Protein AF-A0A6N2DQB5-F1 (afdb_monomer_lite)

Foldseek 3Di:
DDDPPPPPDDPPPPPDDDPDDPPPPPDPDDDPDDPDDPDDDDDPPDDDAKDKDKDKDKDDPDLFKIKIKIKIWMWGAACPVPPPGNHIDTAWIKMKIFMATPPQQFTQDIFIDTPHHNDPCQCVLRVQCRVSHRDRLFPCQLVVLCVQANDPNHDPRVSVRSVVHSVVSLVCNLVSLVVVLVVVVVVVVVVVPDDDDDDDDPDPPPQPPCVSCVSCQPVDPLNDCPHPQNVCVVVVHRNCPSPPDDPVVVVVCVVVVHDSVPDDRDDDD

Radius of gyration: 23.51 Å; chains: 1; bounding box: 63×52×63 Å

Sequence (269 aa):
MDTGHGSRRYPSDLRRASADRIPVCYGMGVDLFADDPILPAEPDELEVLHDREYRVRAYRKADDLLMIRAAVRDQKPPGLYLEIDPDPLTVHHMQIEVDVAFPSLEIVRAEVVFESHPHEQCTVITTHYGELVGLSIARGFTHKVRELFGGPRGCTHTTALLQAMAPVAVQCFWSMQASTARRAADQSSDVSAGASGGADSRSEARRPGREMWAMNLNTCHVWAEDGEVVRALEAGEPMSVPMSVPVFLRKRLDELGLDAAAWTPWKRD

Secondary structure (DSSP, 8-state):
--------PPPS--TT--S--------TT--SS--S-SSPPPPTT-----EEEEEEEEEEEETTEEEEEEEEEEEE-TTSSSTT--S-EEEEEEEEEEEEETTT-BEEEEEEEEEE-SSGGGGGGGGGGGGGTT-BSSTTHHHHHHHHHSGGGS-HHHHHHHHHHHHHHHHHHHHHHHHHHHHHHHHHHHTTTS------------PPPHHHHHTTTTSSGGG-TTSHHHHHHHTT--TTTTS-S-HHHHHHHHHTT--GGG--TT---

pLDDT: mean 78.83, std 22.3, range [24.91, 98.5]

Structure (mmCIF, N/CA/C/O backbone):
data_AF-A0A6N2DQB5-F1
#
_entry.id   AF-A0A6N2DQB5-F1
#
loop_
_atom_site.group_PDB
_atom_site.id
_atom_site.type_symbol
_atom_site.label_atom_id
_atom_site.label_alt_id
_atom_site.label_comp_id
_atom_site.label_asym_id
_atom_site.label_entity_id
_atom_site.label_seq_id
_atom_site.pdbx_PDB_ins_code
_atom_site.Cartn_x
_atom_site.Cartn_y
_atom_site.Cartn_z
_atom_site.occupancy
_atom_site.B_iso_or_equiv
_atom_site.auth_seq_id
_atom_site.auth_comp_id
_atom_site.auth_asym_id
_atom_site.auth_atom_id
_atom_site.pdbx_PDB_model_num
ATOM 1 N N . MET A 1 1 ? 2.427 29.958 -27.515 1.00 35.62 1 MET A N 1
ATOM 2 C CA . MET A 1 1 ? 1.341 30.778 -26.949 1.00 35.62 1 MET A CA 1
ATOM 3 C C . MET A 1 1 ? 0.118 29.893 -26.865 1.00 35.62 1 MET A C 1
ATOM 5 O O . MET A 1 1 ? -0.403 29.536 -27.908 1.00 35.62 1 MET A O 1
ATOM 9 N N . ASP A 1 2 ? -0.201 29.474 -25.642 1.00 27.08 2 ASP A N 1
ATOM 10 C CA . ASP A 1 2 ? -1.534 29.279 -25.048 1.00 27.08 2 ASP A CA 1
ATOM 11 C C . ASP A 1 2 ? -1.517 28.055 -24.114 1.00 27.08 2 ASP A C 1
ATOM 13 O O . ASP A 1 2 ? -1.693 26.909 -24.517 1.00 27.08 2 ASP A O 1
ATOM 17 N N . THR A 1 3 ? -1.171 28.309 -22.851 1.00 32.34 3 THR A N 1
ATOM 18 C CA . THR A 1 3 ? -1.170 27.337 -21.754 1.00 32.34 3 THR A CA 1
ATOM 19 C C . THR A 1 3 ? -2.545 27.365 -21.095 1.00 32.34 3 THR A C 1
ATOM 21 O O . THR A 1 3 ? -2.810 28.203 -20.230 1.00 32.34 3 THR A O 1
ATOM 24 N N . GLY A 1 4 ? -3.426 26.455 -21.504 1.00 26.08 4 GLY A N 1
ATOM 25 C CA . GLY A 1 4 ? -4.749 26.277 -20.909 1.00 26.08 4 GLY A CA 1
ATOM 26 C C . GLY A 1 4 ? -4.669 25.632 -19.524 1.00 26.08 4 GLY A C 1
ATOM 27 O O . GLY A 1 4 ? -4.812 24.423 -19.385 1.00 26.08 4 GLY A O 1
ATOM 28 N N . HIS A 1 5 ? -4.457 26.441 -18.486 1.00 36.09 5 HIS A N 1
ATOM 29 C CA . HIS A 1 5 ? -4.650 26.051 -17.089 1.00 36.09 5 HIS A CA 1
ATOM 30 C C . HIS A 1 5 ? -6.160 25.917 -16.815 1.00 36.09 5 HIS A C 1
ATOM 32 O O . HIS A 1 5 ? -6.847 26.879 -16.470 1.00 36.09 5 HIS A O 1
ATOM 38 N N . GLY A 1 6 ? -6.704 24.717 -17.014 1.00 28.19 6 GLY A N 1
ATOM 39 C CA . GLY A 1 6 ? -8.103 24.402 -16.736 1.00 28.19 6 GLY A CA 1
ATOM 40 C C . GLY A 1 6 ? -8.376 24.244 -15.240 1.00 28.19 6 GLY A C 1
ATOM 41 O O . GLY A 1 6 ? -8.651 23.141 -14.780 1.00 28.19 6 GLY A O 1
ATOM 42 N N . SER A 1 7 ? -8.333 25.330 -14.460 1.00 32.78 7 SER A N 1
ATOM 43 C CA . SER A 1 7 ? -8.888 25.313 -13.102 1.00 32.78 7 SER A CA 1
ATOM 44 C C . SER A 1 7 ? -10.40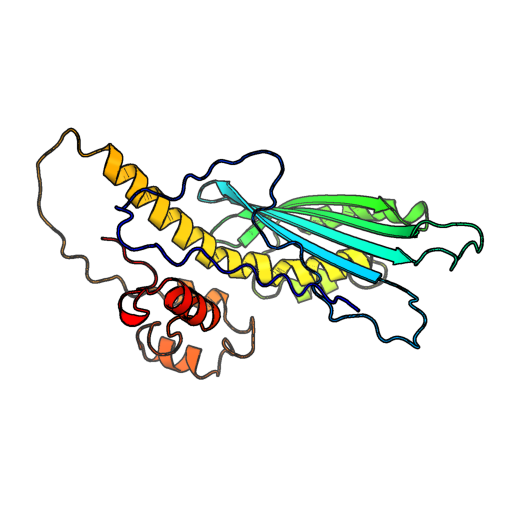4 25.110 -13.204 1.00 32.78 7 SER A C 1
ATOM 46 O O . SER A 1 7 ? -11.129 26.034 -13.590 1.00 32.78 7 SER A O 1
ATOM 48 N N . ARG A 1 8 ? -10.914 23.920 -12.869 1.00 41.09 8 ARG A N 1
ATOM 49 C CA . ARG A 1 8 ? -12.360 23.722 -12.707 1.00 41.09 8 ARG A CA 1
ATOM 50 C C . ARG A 1 8 ? -12.827 24.557 -11.514 1.00 41.09 8 ARG A C 1
ATOM 52 O O . ARG A 1 8 ? -12.677 24.158 -10.364 1.00 41.09 8 ARG A O 1
ATOM 59 N N . ARG A 1 9 ? -13.393 25.734 -11.790 1.00 30.77 9 ARG A N 1
ATOM 60 C CA . ARG A 1 9 ? -14.209 26.466 -10.818 1.00 30.77 9 ARG A CA 1
ATOM 61 C C . ARG A 1 9 ? -15.483 25.657 -10.593 1.00 30.77 9 ARG A C 1
ATOM 63 O O . ARG A 1 9 ? -16.228 25.412 -11.539 1.00 30.77 9 ARG A O 1
ATOM 70 N N . TYR A 1 10 ? -15.718 25.238 -9.353 1.00 34.91 10 TYR A N 1
ATOM 71 C CA . TYR A 1 10 ? -17.040 24.774 -8.943 1.00 34.91 10 TYR A CA 1
ATOM 72 C C . TYR A 1 10 ? -18.046 25.919 -9.160 1.00 34.91 10 TYR A C 1
ATOM 74 O O . TYR A 1 10 ? -17.703 27.073 -8.883 1.00 34.91 10 TYR A O 1
ATOM 82 N N . PRO A 1 11 ? -19.257 25.646 -9.678 1.00 31.83 11 PRO A N 1
ATOM 83 C CA . PRO A 1 11 ? -20.265 26.684 -9.845 1.00 31.83 11 PRO A CA 1
ATOM 84 C C . PRO A 1 11 ? -20.590 27.305 -8.479 1.00 31.83 11 PRO A C 1
ATOM 86 O O . PRO A 1 11 ? -20.898 26.602 -7.520 1.00 31.83 11 PRO A O 1
ATOM 89 N N . SER A 1 12 ? -20.492 28.632 -8.398 1.00 37.53 12 SER A N 1
ATOM 90 C CA . SER A 1 12 ? -20.614 29.441 -7.176 1.00 37.53 12 SER A CA 1
ATOM 91 C C . SER A 1 12 ? -22.041 29.580 -6.634 1.00 37.53 12 SER A C 1
ATOM 93 O O . SER A 1 12 ? -22.266 30.325 -5.682 1.00 37.53 12 SER A O 1
ATOM 95 N N . ASP A 1 13 ? -23.003 28.852 -7.194 1.00 34.47 13 ASP A N 1
ATOM 96 C CA . ASP A 1 13 ? -24.417 28.999 -6.866 1.00 34.47 13 ASP A CA 1
ATOM 97 C C . ASP A 1 13 ? -24.935 27.776 -6.099 1.00 34.47 13 ASP A C 1
ATOM 99 O O . ASP A 1 13 ? -25.826 27.060 -6.537 1.00 34.47 13 ASP A O 1
ATOM 103 N N . LEU A 1 14 ? -24.386 27.560 -4.898 1.00 39.22 14 LEU A N 1
ATOM 104 C CA . LEU A 1 14 ? -24.983 26.702 -3.859 1.00 39.22 14 LEU A CA 1
ATOM 105 C C . LEU A 1 14 ? -25.876 27.500 -2.899 1.00 39.22 14 LEU A C 1
ATOM 107 O O . LEU A 1 14 ? -26.137 27.099 -1.764 1.00 39.22 14 LEU A O 1
ATOM 111 N N . ARG A 1 15 ? -26.399 28.647 -3.339 1.00 33.94 15 ARG A N 1
ATOM 112 C CA . ARG A 1 15 ? -27.500 29.288 -2.625 1.00 33.94 15 ARG A CA 1
ATOM 113 C C . ARG A 1 15 ? -28.774 28.556 -3.021 1.00 33.94 15 ARG A C 1
ATOM 115 O O . ARG A 1 15 ? -29.382 28.887 -4.031 1.00 33.94 15 ARG A O 1
ATOM 122 N N . ARG A 1 16 ? -29.173 27.611 -2.158 1.00 34.53 16 ARG A N 1
ATOM 123 C CA . ARG A 1 16 ? -30.486 26.935 -2.109 1.00 34.53 16 ARG A CA 1
ATOM 124 C C . ARG A 1 16 ? -30.561 25.572 -2.816 1.00 34.53 16 ARG A C 1
ATOM 126 O O . ARG A 1 16 ? -31.437 25.353 -3.642 1.00 34.53 16 ARG A O 1
ATOM 133 N N . ALA A 1 17 ? -29.711 24.629 -2.416 1.00 31.86 17 ALA A N 1
ATOM 134 C CA . ALA A 1 17 ? -30.057 23.212 -2.517 1.00 31.86 17 ALA A CA 1
ATOM 135 C C . ALA A 1 17 ? -30.622 22.770 -1.159 1.00 31.86 17 ALA A C 1
ATOM 137 O O . ALA A 1 17 ? -29.929 22.833 -0.142 1.00 31.86 17 ALA A O 1
ATOM 138 N N . SER A 1 18 ? -31.904 22.397 -1.127 1.00 35.97 18 SER A N 1
ATOM 139 C CA . SER A 1 18 ? -32.463 21.602 -0.032 1.00 35.97 18 SER A CA 1
ATOM 140 C C . SER A 1 18 ? -31.693 20.287 0.099 1.00 35.97 18 SER A C 1
ATOM 142 O O . SER A 1 18 ? -30.933 19.928 -0.795 1.00 35.97 18 SER A O 1
ATOM 144 N N . ALA A 1 19 ? -31.881 19.601 1.225 1.00 38.81 19 ALA A N 1
ATOM 145 C CA . ALA A 1 19 ? -31.234 18.355 1.636 1.00 38.81 19 ALA A CA 1
ATOM 146 C C . ALA A 1 19 ? -31.497 17.141 0.711 1.00 38.81 19 ALA A C 1
ATOM 148 O O . ALA A 1 19 ? -31.890 16.074 1.175 1.00 38.81 19 ALA A O 1
ATOM 149 N N . ASP A 1 20 ? -31.265 17.280 -0.590 1.00 36.78 20 ASP A N 1
ATOM 150 C CA . ASP A 1 20 ? -31.311 16.185 -1.541 1.00 36.78 20 ASP A CA 1
ATOM 151 C C . ASP A 1 20 ? -29.957 15.473 -1.528 1.00 36.78 20 ASP A C 1
ATOM 153 O O . ASP A 1 20 ? -28.911 16.026 -1.880 1.00 36.78 20 ASP A O 1
ATOM 157 N N . ARG A 1 21 ? -29.997 14.231 -1.032 1.00 53.06 21 ARG A N 1
ATOM 158 C CA . ARG A 1 21 ? -28.894 13.263 -1.006 1.00 53.06 21 ARG A CA 1
ATOM 159 C C . ARG A 1 21 ? -28.146 13.279 -2.346 1.00 53.06 21 ARG A C 1
ATOM 161 O O . ARG A 1 21 ? -28.777 13.225 -3.398 1.00 53.06 21 ARG A O 1
ATOM 168 N N . ILE A 1 22 ? -26.808 13.266 -2.310 1.00 48.47 22 ILE A N 1
ATOM 169 C CA . ILE A 1 22 ? -25.998 13.009 -3.511 1.00 48.47 22 ILE A CA 1
ATOM 170 C C . ILE A 1 22 ? -26.431 11.638 -4.046 1.00 48.47 22 ILE A C 1
ATOM 172 O O . ILE A 1 22 ? -26.257 10.642 -3.335 1.00 48.47 22 ILE A O 1
ATOM 176 N N . PRO A 1 23 ? -27.015 11.553 -5.251 1.00 39.09 23 PRO A N 1
ATOM 177 C CA . PRO A 1 23 ? -27.453 10.279 -5.778 1.00 39.09 23 PRO A CA 1
ATOM 178 C C . PRO A 1 23 ? -26.205 9.435 -6.044 1.00 39.09 23 PRO A C 1
ATOM 180 O O . PRO A 1 23 ? -25.330 9.819 -6.821 1.00 39.09 23 PRO A O 1
ATOM 183 N N . VAL A 1 24 ? -26.103 8.283 -5.376 1.00 46.12 24 VAL A N 1
ATOM 184 C CA . VAL A 1 24 ? -25.057 7.288 -5.645 1.00 46.12 24 VAL A CA 1
ATOM 185 C C . VAL A 1 24 ? -25.444 6.547 -6.927 1.00 46.12 24 VAL A C 1
ATOM 187 O O . VAL A 1 24 ? -25.817 5.377 -6.921 1.00 46.12 24 VAL A O 1
ATOM 190 N N . CYS A 1 25 ? -25.430 7.265 -8.047 1.00 39.47 25 CYS A N 1
ATOM 191 C CA . CYS A 1 25 ? -25.573 6.675 -9.364 1.00 39.47 25 CYS A CA 1
ATOM 192 C C . CYS A 1 25 ? -24.235 6.020 -9.714 1.00 39.47 25 CYS A C 1
ATOM 194 O O . CYS A 1 25 ? -23.306 6.697 -10.150 1.00 39.47 25 CYS A O 1
ATOM 196 N N . TYR A 1 26 ? -24.131 4.703 -9.521 1.00 50.62 26 TYR A N 1
ATOM 197 C CA . TYR A 1 26 ? -23.061 3.880 -10.091 1.00 50.62 26 TYR A CA 1
ATOM 198 C C . TYR A 1 26 ? -23.236 3.819 -11.620 1.00 50.62 26 TYR A C 1
ATOM 200 O O . TYR A 1 26 ? -23.692 2.824 -12.175 1.00 50.62 26 TYR A O 1
ATOM 208 N N . GLY A 1 27 ? -22.958 4.928 -12.306 1.00 41.25 27 GLY A N 1
ATOM 209 C CA . GLY A 1 27 ? -22.919 4.991 -13.762 1.00 41.25 27 GLY A CA 1
ATOM 210 C C . GLY A 1 27 ? -21.595 4.431 -14.270 1.00 41.25 27 GLY A C 1
ATOM 211 O O . GLY A 1 27 ? -20.532 4.833 -13.800 1.00 41.25 27 GLY A O 1
ATOM 212 N N . MET A 1 28 ? -21.647 3.502 -15.227 1.00 48.28 28 MET A N 1
ATOM 213 C CA . MET A 1 28 ? -20.448 3.014 -15.906 1.00 48.28 28 MET A CA 1
ATOM 214 C C . MET A 1 28 ? -19.723 4.186 -16.582 1.00 48.28 28 MET A C 1
ATOM 216 O O . MET A 1 28 ? -20.297 4.838 -17.451 1.00 48.28 28 MET A O 1
ATOM 220 N N . GLY A 1 29 ? -18.470 4.432 -16.192 1.00 55.44 29 GLY A N 1
ATOM 221 C CA . GLY A 1 29 ? -17.551 5.306 -16.930 1.00 55.44 29 GLY A CA 1
ATOM 222 C C . GLY A 1 29 ? -16.860 6.413 -16.134 1.00 55.44 29 GLY A C 1
ATOM 223 O O . GLY A 1 29 ? -15.976 7.052 -16.689 1.00 55.44 29 GLY A O 1
ATOM 224 N N . VAL A 1 30 ? -17.201 6.639 -14.860 1.00 60.53 30 VAL A N 1
ATOM 225 C CA . VAL A 1 30 ? -16.472 7.587 -13.996 1.00 60.53 30 VAL A CA 1
ATOM 226 C C . VAL A 1 30 ? -15.900 6.864 -12.782 1.00 60.53 30 VAL A C 1
ATOM 228 O O . VAL A 1 30 ? -16.639 6.228 -12.027 1.00 60.53 30 VAL A O 1
ATOM 231 N N . ASP A 1 31 ? -14.576 6.916 -12.610 1.00 74.81 31 ASP A N 1
ATOM 232 C CA . ASP A 1 31 ? -13.955 6.443 -11.373 1.00 74.81 31 ASP A CA 1
ATOM 233 C C . ASP A 1 31 ? -14.396 7.355 -10.216 1.00 74.81 31 ASP A C 1
ATOM 235 O O . ASP A 1 31 ? -14.582 8.561 -10.375 1.00 74.81 31 ASP A O 1
ATOM 239 N N . LEU A 1 32 ? -14.603 6.768 -9.038 1.00 85.31 32 LEU A N 1
ATOM 240 C CA . LEU A 1 32 ? -15.033 7.489 -7.834 1.00 85.31 32 LEU A CA 1
ATOM 241 C C . LEU A 1 32 ? -13.922 8.378 -7.260 1.00 85.31 32 LEU A C 1
ATOM 243 O O . LEU A 1 32 ? -14.171 9.187 -6.365 1.00 85.31 32 LEU A O 1
ATOM 247 N N . PHE A 1 33 ? -12.696 8.176 -7.733 1.00 89.12 33 PHE A N 1
ATOM 248 C CA . PHE A 1 33 ? -11.482 8.821 -7.265 1.00 89.12 33 PHE A CA 1
ATOM 249 C C . PHE A 1 33 ? -10.824 9.575 -8.413 1.00 89.12 33 PHE A C 1
ATOM 251 O O . PHE A 1 33 ? -11.090 9.293 -9.579 1.00 89.12 33 PHE A O 1
ATOM 258 N N . ALA A 1 34 ? -9.975 10.534 -8.060 1.00 89.31 34 ALA A N 1
ATOM 259 C CA . ALA A 1 34 ? -9.226 11.298 -9.038 1.00 89.31 34 ALA A CA 1
ATOM 260 C C . ALA A 1 34 ? -8.256 10.394 -9.822 1.00 89.31 34 ALA A C 1
ATOM 262 O O . ALA A 1 34 ? -7.746 9.406 -9.284 1.00 89.31 34 ALA A O 1
ATOM 263 N N . ASP A 1 35 ? -8.057 10.728 -11.091 1.00 86.38 35 ASP A N 1
ATOM 264 C CA . ASP A 1 35 ? -7.211 10.031 -12.060 1.00 86.38 35 ASP A CA 1
ATOM 265 C C . ASP A 1 35 ? -6.049 10.910 -12.555 1.00 86.38 35 ASP A C 1
ATOM 267 O O . ASP A 1 35 ? -5.362 10.554 -13.512 1.00 86.38 35 ASP A O 1
ATOM 271 N N . ASP A 1 36 ? -5.815 12.052 -11.899 1.00 90.19 36 ASP A N 1
ATOM 272 C CA . ASP A 1 36 ? -4.676 12.916 -12.173 1.00 90.19 36 ASP A CA 1
ATOM 273 C C . ASP A 1 36 ? -3.344 12.284 -11.715 1.00 90.19 36 ASP A C 1
ATOM 275 O O . ASP A 1 36 ? -3.327 11.431 -10.819 1.00 90.19 36 ASP A O 1
ATOM 279 N N . PRO A 1 37 ? -2.208 12.671 -12.333 1.00 90.44 37 PRO A N 1
ATOM 280 C CA . PRO A 1 37 ? -0.904 12.104 -12.007 1.00 90.44 37 PRO A CA 1
ATOM 281 C C . PRO A 1 37 ? -0.540 12.247 -10.525 1.00 90.44 37 PRO A C 1
ATOM 283 O O . PRO A 1 37 ? -0.629 13.325 -9.942 1.00 90.44 37 PRO A O 1
ATOM 286 N N . ILE A 1 38 ? -0.056 11.154 -9.928 1.00 90.69 38 ILE A N 1
ATOM 287 C CA . ILE A 1 38 ? 0.412 11.131 -8.531 1.00 90.69 38 ILE A CA 1
ATOM 288 C C . ILE A 1 38 ? 1.803 11.777 -8.401 1.00 90.69 38 ILE A C 1
ATOM 290 O O . ILE A 1 38 ? 2.135 12.350 -7.361 1.00 90.69 38 ILE A O 1
ATOM 294 N N . LEU A 1 39 ? 2.628 11.664 -9.447 1.00 92.94 39 LEU A N 1
ATOM 295 C CA . LEU A 1 39 ? 3.965 12.249 -9.513 1.00 92.94 39 LEU A CA 1
ATOM 296 C C . LEU A 1 39 ? 3.913 13.664 -10.113 1.00 92.94 39 LEU A C 1
ATOM 298 O O . LEU A 1 39 ? 3.037 13.953 -10.932 1.00 92.94 39 LEU A O 1
ATOM 302 N N . PRO A 1 40 ? 4.847 14.557 -9.732 1.00 93.56 40 PRO A N 1
ATOM 303 C CA . PRO A 1 40 ? 5.024 15.824 -10.434 1.00 93.56 40 PRO A CA 1
ATOM 304 C C . PRO A 1 40 ? 5.436 15.591 -11.896 1.00 93.56 40 PRO A C 1
ATOM 306 O O . PRO A 1 40 ? 5.780 14.477 -12.287 1.00 93.56 40 PRO A O 1
ATOM 309 N N . ALA A 1 41 ? 5.429 16.663 -12.693 1.00 91.44 41 ALA A N 1
ATOM 310 C CA . ALA A 1 41 ? 5.904 16.614 -14.073 1.00 91.44 41 ALA A CA 1
ATOM 311 C C . ALA A 1 41 ? 7.342 16.071 -14.164 1.00 91.44 41 ALA A C 1
ATOM 313 O O . ALA A 1 41 ? 8.172 16.334 -13.287 1.00 91.44 41 ALA A O 1
ATOM 314 N N . GLU A 1 42 ? 7.614 15.324 -15.233 1.00 89.81 42 GLU A N 1
ATOM 315 C CA . GLU A 1 42 ? 8.930 14.752 -15.501 1.00 89.81 42 GLU A CA 1
ATOM 316 C C . GLU A 1 42 ? 9.980 15.861 -15.705 1.00 89.81 42 GLU A C 1
ATOM 318 O O . GLU A 1 42 ? 9.671 16.907 -16.279 1.00 89.81 42 GLU A O 1
ATOM 323 N N . PRO A 1 43 ? 11.218 15.670 -15.226 1.00 93.75 43 PRO A N 1
ATOM 324 C CA . PRO A 1 43 ? 12.307 16.598 -15.500 1.00 93.75 43 PRO A CA 1
ATOM 325 C C . PRO A 1 43 ? 12.778 16.474 -16.959 1.00 93.75 43 PRO A C 1
ATOM 327 O O . PRO A 1 43 ? 13.028 15.370 -17.432 1.00 93.75 43 PRO A O 1
ATOM 330 N N . ASP A 1 44 ? 12.976 17.609 -17.635 1.00 87.12 44 ASP A N 1
ATOM 331 C CA . ASP A 1 44 ? 13.211 17.687 -19.091 1.00 87.12 44 ASP A CA 1
ATOM 332 C C . ASP A 1 44 ? 14.457 16.932 -19.610 1.00 87.12 44 ASP A C 1
ATOM 334 O O . ASP A 1 44 ? 14.529 16.598 -20.790 1.00 87.12 44 ASP A O 1
ATOM 338 N N . GLU A 1 45 ? 15.459 16.679 -18.763 1.00 92.38 45 GLU A N 1
ATOM 339 C CA . GLU A 1 45 ? 16.783 16.187 -19.189 1.00 92.38 45 GLU A CA 1
ATOM 340 C C . GLU A 1 45 ? 17.115 14.762 -18.714 1.00 92.38 45 GLU A C 1
ATOM 342 O O . GLU A 1 45 ? 18.250 14.311 -18.885 1.00 92.38 45 GLU A O 1
ATOM 347 N N . LEU A 1 46 ? 16.171 14.043 -18.094 1.00 94.44 46 LEU A N 1
ATOM 348 C CA . LEU A 1 46 ? 16.432 12.695 -17.580 1.00 94.44 46 LEU A CA 1
ATOM 349 C C . LEU A 1 46 ? 15.759 11.613 -18.420 1.00 94.44 46 LEU A C 1
ATOM 351 O O . LEU A 1 46 ? 14.588 11.700 -18.775 1.00 94.44 46 LEU A O 1
ATOM 355 N N . GLU A 1 47 ? 16.505 10.542 -18.669 1.00 93.00 47 GLU A N 1
ATOM 356 C CA . GLU A 1 47 ? 15.969 9.321 -19.258 1.00 93.00 47 GLU A CA 1
ATOM 357 C C . GLU A 1 47 ? 15.100 8.573 -18.236 1.00 93.00 47 GLU A C 1
ATOM 359 O O . GLU A 1 47 ? 15.543 8.244 -17.129 1.00 93.00 47 GLU A O 1
ATOM 364 N N . VAL A 1 48 ? 13.862 8.260 -18.618 1.00 94.56 48 VAL A N 1
ATOM 365 C CA . VAL A 1 48 ? 12.989 7.373 -17.843 1.00 94.56 48 VAL A CA 1
ATOM 366 C C . VAL A 1 48 ? 13.447 5.929 -18.053 1.00 94.56 48 VAL A C 1
ATOM 368 O O . VAL A 1 48 ? 13.628 5.484 -19.179 1.00 94.56 48 VAL A O 1
ATOM 371 N N . LEU A 1 49 ? 13.618 5.165 -16.971 1.00 96.06 49 LEU A N 1
ATOM 372 C CA . LEU A 1 49 ? 14.091 3.769 -17.041 1.00 96.06 49 LEU A CA 1
ATOM 373 C C . LEU A 1 49 ? 13.066 2.747 -16.549 1.00 96.06 49 LEU A C 1
ATOM 375 O O . LEU A 1 49 ? 13.165 1.544 -16.832 1.00 96.06 49 LEU A O 1
ATOM 379 N N . HIS A 1 50 ? 12.131 3.191 -15.716 1.00 97.44 50 HIS A N 1
ATOM 380 C CA . HIS A 1 50 ? 11.175 2.323 -15.057 1.00 97.44 50 HIS A CA 1
ATOM 381 C C . HIS A 1 50 ? 10.061 3.142 -14.426 1.00 97.44 50 HIS A C 1
ATOM 383 O O . HIS A 1 50 ? 10.341 4.163 -13.804 1.00 97.44 50 HIS A O 1
ATOM 389 N N . ASP A 1 51 ? 8.843 2.627 -14.510 1.00 96.81 51 ASP A N 1
ATOM 390 C CA . ASP A 1 51 ? 7.709 3.137 -13.751 1.00 96.81 51 ASP A CA 1
ATOM 391 C C . ASP A 1 51 ? 7.073 1.996 -12.953 1.00 96.81 51 ASP A C 1
ATOM 393 O O . ASP A 1 51 ? 7.015 0.857 -13.428 1.00 96.81 51 ASP A O 1
ATOM 397 N N . ARG A 1 52 ? 6.642 2.295 -11.725 1.00 97.44 52 ARG A N 1
ATOM 398 C CA . ARG A 1 52 ? 5.932 1.353 -10.856 1.00 97.44 52 ARG A CA 1
ATOM 399 C C . ARG A 1 52 ? 4.746 2.044 -10.218 1.00 97.44 52 ARG A C 1
ATOM 401 O O . ARG A 1 52 ? 4.912 2.991 -9.452 1.00 97.44 52 ARG A O 1
ATOM 408 N N . GLU A 1 53 ? 3.579 1.438 -10.380 1.00 95.94 53 GLU A N 1
ATOM 409 C CA . GLU A 1 53 ? 2.356 1.867 -9.715 1.00 95.94 53 GLU A CA 1
ATOM 410 C C . GLU A 1 53 ? 1.852 0.783 -8.755 1.00 95.94 53 GLU A C 1
ATOM 412 O O . GLU A 1 53 ? 1.840 -0.410 -9.077 1.00 95.94 53 GLU A O 1
ATOM 417 N N . TYR A 1 54 ? 1.390 1.210 -7.577 1.00 96.69 54 TYR A N 1
ATOM 418 C CA . TYR A 1 54 ? 0.565 0.394 -6.694 1.00 96.69 54 TYR A CA 1
ATOM 419 C C . TYR A 1 54 ? -0.848 0.956 -6.669 1.00 96.69 54 TYR A C 1
ATOM 421 O O . TYR A 1 54 ? -1.047 2.135 -6.381 1.00 96.69 54 TYR A O 1
ATOM 429 N N . ARG A 1 55 ? -1.840 0.089 -6.854 1.00 95.88 55 ARG A N 1
ATOM 430 C CA . ARG A 1 55 ? -3.245 0.450 -6.673 1.00 95.88 55 ARG A CA 1
ATOM 431 C C . ARG A 1 55 ? -3.887 -0.496 -5.686 1.00 95.88 55 ARG A C 1
ATOM 433 O O . ARG A 1 55 ? -3.889 -1.702 -5.902 1.00 95.88 55 ARG A O 1
ATOM 440 N N . VAL A 1 56 ? -4.456 0.052 -4.618 1.00 96.94 56 VAL A N 1
ATOM 441 C CA . VAL A 1 56 ? -5.165 -0.714 -3.590 1.00 96.94 56 VAL A CA 1
ATOM 442 C C . VAL A 1 56 ? -6.543 -0.102 -3.394 1.00 96.94 56 VAL A C 1
ATOM 444 O O . VAL A 1 56 ? -6.678 1.105 -3.204 1.00 96.94 56 VAL A O 1
ATOM 447 N N . ARG A 1 57 ? -7.581 -0.932 -3.450 1.00 95.88 57 ARG A N 1
ATOM 448 C CA . ARG A 1 57 ? -8.969 -0.517 -3.269 1.00 95.88 57 ARG A CA 1
ATOM 449 C C . ARG A 1 57 ? -9.677 -1.474 -2.329 1.00 95.88 57 ARG A C 1
ATOM 451 O O . ARG A 1 57 ? -9.584 -2.688 -2.485 1.00 95.88 57 ARG A O 1
ATOM 458 N N . ALA A 1 58 ? -10.409 -0.909 -1.380 1.00 95.50 58 ALA A N 1
ATOM 459 C CA . ALA A 1 58 ? -11.213 -1.658 -0.433 1.00 95.50 58 ALA A CA 1
ATOM 460 C C . ALA A 1 58 ? -12.704 -1.488 -0.721 1.00 95.50 58 ALA A C 1
ATOM 462 O O . ALA A 1 58 ? -13.167 -0.417 -1.118 1.00 95.50 58 ALA A O 1
ATOM 463 N N . TYR A 1 59 ? -13.450 -2.554 -0.479 1.00 94.81 59 TYR A N 1
ATOM 464 C CA . TYR A 1 59 ? -14.874 -2.661 -0.730 1.00 94.81 59 TYR A CA 1
ATOM 465 C C . TYR A 1 59 ? -15.539 -3.276 0.495 1.00 94.81 59 TYR A C 1
ATOM 467 O O . TYR A 1 59 ? -14.997 -4.184 1.126 1.00 94.81 59 TYR A O 1
ATOM 475 N N . ARG A 1 60 ? -16.746 -2.814 0.815 1.00 94.06 60 ARG A N 1
ATOM 476 C CA . ARG A 1 60 ? -17.617 -3.520 1.754 1.00 94.06 60 ARG A CA 1
ATOM 477 C C . ARG A 1 60 ? -18.315 -4.652 1.001 1.00 94.06 60 ARG A C 1
ATOM 479 O O . ARG A 1 60 ? -19.074 -4.357 0.081 1.00 94.06 60 ARG A O 1
ATOM 486 N N . LYS A 1 61 ? -18.099 -5.905 1.409 1.00 94.56 61 LYS A N 1
ATOM 487 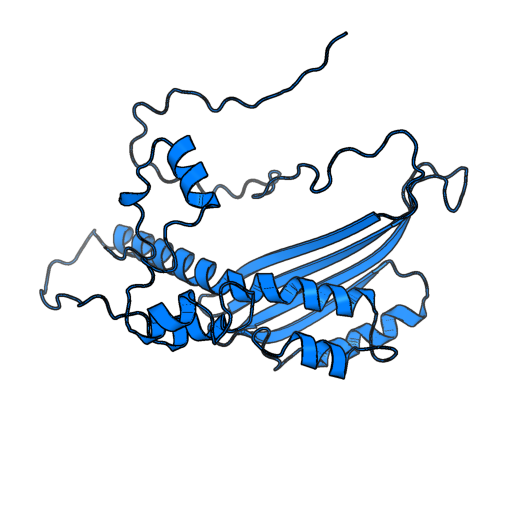C CA . LYS A 1 61 ? -18.890 -7.059 0.937 1.00 94.56 61 LYS A CA 1
ATOM 488 C C . LYS A 1 61 ? -20.113 -7.295 1.821 1.00 94.56 61 LYS A C 1
ATOM 490 O O . LYS A 1 61 ? -21.190 -7.553 1.298 1.00 94.56 61 LYS A O 1
ATOM 495 N N . ALA A 1 62 ? -19.951 -7.154 3.134 1.00 93.44 62 ALA A N 1
ATOM 496 C CA . ALA A 1 62 ? -21.010 -7.265 4.137 1.00 93.44 62 ALA A CA 1
ATOM 497 C C . ALA A 1 62 ? -20.687 -6.374 5.351 1.00 93.44 62 ALA A C 1
ATOM 499 O O . ALA A 1 62 ? -19.666 -5.685 5.362 1.00 93.44 62 ALA A O 1
ATOM 500 N N . ASP A 1 63 ? -21.544 -6.355 6.370 1.00 90.19 63 ASP A N 1
ATOM 501 C CA . ASP A 1 63 ? -21.311 -5.541 7.573 1.00 90.19 63 ASP A CA 1
ATOM 502 C C . ASP A 1 63 ? -20.104 -6.001 8.401 1.00 90.19 63 ASP A C 1
ATOM 504 O O . ASP A 1 63 ? -19.468 -5.185 9.070 1.00 90.19 63 ASP A O 1
ATOM 508 N N . ASP A 1 64 ? -19.753 -7.276 8.277 1.00 93.00 64 ASP A N 1
ATOM 509 C CA . ASP A 1 64 ? -18.654 -7.976 8.936 1.00 93.00 64 ASP A CA 1
ATOM 510 C C . ASP A 1 64 ? -17.558 -8.434 7.952 1.00 93.00 64 ASP A C 1
ATOM 512 O O . ASP A 1 64 ? -16.651 -9.170 8.339 1.00 93.00 64 ASP A O 1
ATOM 516 N N . LEU A 1 65 ? -17.604 -7.996 6.685 1.00 95.38 65 LEU A N 1
ATOM 517 C CA . LEU A 1 65 ? -16.671 -8.458 5.655 1.00 95.38 65 LEU A CA 1
ATOM 518 C C . LEU A 1 65 ? -16.229 -7.349 4.695 1.00 95.38 65 LEU A C 1
ATOM 520 O O . LEU A 1 65 ? -17.031 -6.728 3.986 1.00 95.38 65 LEU A O 1
ATOM 524 N N . LEU A 1 66 ? -14.914 -7.167 4.620 1.00 95.75 66 LEU A N 1
ATOM 525 C CA . LEU A 1 66 ? -14.221 -6.329 3.651 1.00 95.75 66 LEU A CA 1
ATOM 526 C C . LEU A 1 66 ? -13.621 -7.185 2.536 1.00 95.75 66 LEU A C 1
ATOM 528 O O . LEU A 1 66 ? -13.216 -8.318 2.764 1.00 95.75 66 LEU A O 1
ATOM 532 N N . MET A 1 67 ? -13.497 -6.610 1.347 1.00 97.31 67 MET A N 1
ATOM 533 C CA . MET A 1 67 ? -12.644 -7.121 0.277 1.00 97.31 67 MET A CA 1
ATOM 534 C C . MET A 1 67 ? -11.622 -6.057 -0.069 1.00 97.31 67 MET A C 1
ATOM 536 O O . MET A 1 67 ? -11.981 -4.895 -0.255 1.00 97.31 67 MET A O 1
ATOM 540 N N . ILE A 1 68 ? -10.359 -6.439 -0.181 1.00 97.25 68 ILE A N 1
ATOM 541 C CA . ILE A 1 68 ? -9.276 -5.555 -0.594 1.00 97.25 68 ILE A CA 1
ATOM 542 C C . ILE A 1 68 ? -8.669 -6.140 -1.858 1.00 97.25 68 ILE A C 1
ATOM 544 O O . ILE A 1 68 ? -8.174 -7.264 -1.850 1.00 97.25 68 ILE A O 1
ATOM 548 N N . ARG A 1 69 ? -8.702 -5.362 -2.938 1.00 98.12 69 ARG A N 1
ATOM 549 C CA . ARG A 1 69 ? -8.021 -5.675 -4.193 1.00 98.12 69 ARG A CA 1
ATOM 550 C C . ARG A 1 69 ? -6.809 -4.786 -4.336 1.00 98.12 69 ARG A C 1
ATOM 552 O O . ARG A 1 69 ? -6.906 -3.573 -4.151 1.00 98.12 69 ARG A O 1
ATOM 559 N N . ALA A 1 70 ? -5.696 -5.385 -4.707 1.00 98.12 70 ALA A N 1
ATOM 560 C CA . ALA A 1 70 ? -4.435 -4.706 -4.863 1.00 98.12 70 ALA A CA 1
ATOM 561 C C . ALA A 1 70 ? -3.740 -5.168 -6.139 1.00 98.12 70 ALA A C 1
ATOM 563 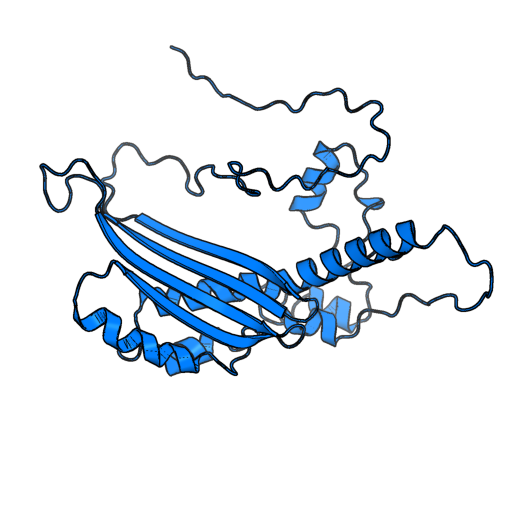O O . ALA A 1 70 ? -3.825 -6.339 -6.500 1.00 98.12 70 ALA A O 1
ATOM 564 N N . ALA A 1 71 ? -3.045 -4.257 -6.803 1.00 98.44 71 ALA A N 1
ATOM 565 C CA . ALA A 1 71 ? -2.208 -4.568 -7.944 1.00 98.44 71 ALA A CA 1
ATOM 566 C C . ALA A 1 71 ? -0.904 -3.775 -7.880 1.00 98.44 71 A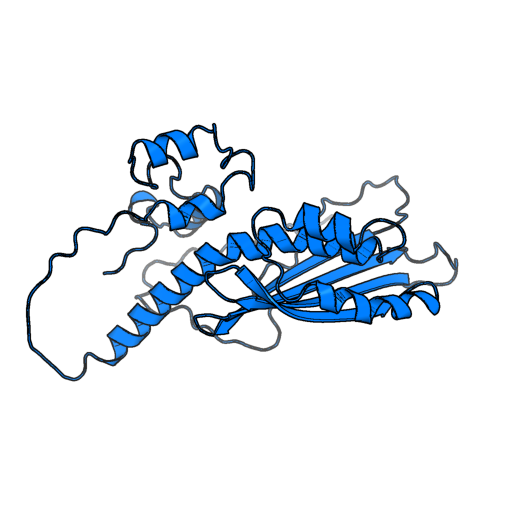LA A C 1
ATOM 568 O O . ALA A 1 71 ? -0.885 -2.631 -7.418 1.00 98.44 71 ALA A O 1
ATOM 569 N N . VAL A 1 72 ? 0.168 -4.396 -8.360 1.00 98.44 72 VAL A N 1
ATOM 570 C CA . VAL A 1 72 ? 1.419 -3.727 -8.717 1.00 98.44 72 VAL A CA 1
ATOM 571 C C . VAL A 1 72 ? 1.634 -3.897 -10.210 1.00 98.44 72 VAL A C 1
ATOM 573 O O . VAL A 1 72 ? 1.440 -5.000 -10.731 1.00 98.44 72 VAL A O 1
ATOM 576 N N . ARG A 1 73 ? 2.024 -2.817 -10.886 1.00 98.38 73 ARG A N 1
ATOM 577 C CA . ARG A 1 73 ? 2.417 -2.846 -12.293 1.00 98.38 73 ARG A CA 1
ATOM 578 C C . ARG A 1 73 ? 3.769 -2.168 -12.454 1.00 98.38 73 ARG A C 1
ATOM 580 O O . ARG A 1 73 ? 3.897 -0.997 -12.115 1.00 98.38 73 ARG A O 1
ATOM 587 N N . ASP A 1 74 ? 4.731 -2.910 -12.989 1.00 98.19 74 ASP A N 1
ATOM 588 C CA . ASP A 1 74 ? 6.038 -2.395 -13.384 1.00 98.19 74 ASP A CA 1
ATOM 589 C C . ASP A 1 74 ? 6.124 -2.308 -14.895 1.00 98.19 74 ASP A C 1
ATOM 591 O O . ASP A 1 74 ? 5.851 -3.289 -15.601 1.00 98.19 74 ASP A O 1
ATOM 595 N N . GLN A 1 75 ? 6.583 -1.163 -15.380 1.00 98.00 75 GLN A N 1
ATOM 596 C CA . GLN A 1 75 ? 6.705 -0.899 -16.800 1.00 98.00 75 GLN A CA 1
ATOM 597 C C . GLN A 1 75 ? 8.099 -0.414 -17.182 1.00 98.00 75 GLN A C 1
ATOM 599 O O . GLN A 1 75 ? 8.881 0.104 -16.376 1.00 98.00 75 GLN A O 1
ATOM 604 N N . LYS A 1 76 ? 8.420 -0.633 -18.451 1.00 98.06 76 LYS A N 1
ATOM 605 C CA . LYS A 1 76 ? 9.564 -0.053 -19.144 1.00 98.06 76 LYS A CA 1
ATOM 606 C C . LYS A 1 76 ? 9.031 0.888 -20.219 1.00 98.06 76 LYS A C 1
ATOM 608 O O . LYS A 1 76 ? 8.033 0.531 -20.849 1.00 98.06 76 LYS A O 1
ATOM 613 N N . PRO A 1 77 ? 9.635 2.071 -20.398 1.00 97.06 77 PRO A N 1
ATOM 614 C CA . PRO A 1 77 ? 9.173 2.999 -21.415 1.00 97.06 77 PRO A CA 1
ATOM 615 C C . PRO A 1 77 ? 9.387 2.426 -22.824 1.00 97.06 77 PRO A C 1
ATOM 617 O O . PRO A 1 77 ? 10.208 1.513 -22.993 1.00 97.06 77 PRO A O 1
ATOM 620 N N . PRO A 1 78 ? 8.665 2.967 -23.822 1.00 97.44 78 PRO A N 1
ATOM 621 C CA . PRO A 1 78 ? 8.889 2.670 -25.234 1.00 97.44 78 PRO A CA 1
ATOM 622 C C . PRO A 1 78 ? 10.359 2.770 -25.640 1.00 97.44 78 PRO A C 1
ATOM 624 O O . PRO A 1 78 ? 11.115 3.563 -25.078 1.00 97.44 78 PRO A O 1
ATOM 627 N N . GLY A 1 79 ? 10.778 1.977 -26.624 1.00 95.81 79 GLY A N 1
ATOM 628 C CA . GLY A 1 79 ? 12.130 2.041 -27.185 1.00 95.81 79 GLY A CA 1
ATOM 629 C C . GLY A 1 79 ? 13.249 1.448 -26.315 1.00 95.81 79 GLY A C 1
ATOM 630 O O . GLY A 1 79 ? 14.305 1.116 -26.847 1.00 95.81 79 GLY A O 1
ATOM 631 N N . LEU A 1 80 ? 13.049 1.267 -25.001 1.00 95.94 80 LEU A N 1
ATOM 632 C CA . LEU A 1 80 ? 14.146 0.921 -24.084 1.00 95.94 80 LEU A CA 1
ATOM 633 C C . LEU A 1 80 ? 14.724 -0.486 -24.312 1.00 95.94 80 LEU A C 1
ATOM 635 O O . LEU A 1 80 ? 15.936 -0.676 -24.268 1.00 95.94 80 LEU A O 1
ATOM 639 N N . TYR A 1 81 ? 13.867 -1.490 -24.517 1.00 94.31 81 TYR A N 1
ATOM 640 C CA . TYR A 1 81 ? 14.308 -2.869 -24.791 1.00 94.31 81 TYR A CA 1
ATOM 641 C C . TYR A 1 81 ? 14.370 -3.177 -26.286 1.00 94.31 81 TYR A C 1
ATOM 643 O O . TYR A 1 81 ? 15.168 -4.011 -26.712 1.00 94.31 81 TYR A O 1
ATOM 651 N N . LEU A 1 82 ? 13.511 -2.525 -27.067 1.00 94.81 82 LEU A N 1
ATOM 652 C CA . LEU A 1 82 ? 13.397 -2.673 -28.509 1.00 94.81 82 LEU A CA 1
ATOM 653 C C . LEU A 1 82 ? 13.193 -1.274 -29.088 1.00 94.81 82 LEU A C 1
ATOM 655 O O . LEU A 1 82 ? 12.119 -0.709 -28.928 1.00 94.81 82 LEU A O 1
ATOM 659 N N . GLU A 1 83 ? 14.204 -0.730 -29.766 1.00 95.44 83 GLU A N 1
ATOM 660 C CA . GLU A 1 83 ? 14.204 0.656 -30.274 1.00 95.44 83 GLU A CA 1
ATOM 661 C C . GLU A 1 83 ? 12.991 0.978 -31.168 1.00 95.44 83 GLU A C 1
ATOM 663 O O . GLU A 1 83 ? 12.512 2.106 -31.193 1.00 95.44 83 GLU A O 1
ATOM 668 N N . ILE A 1 84 ? 12.469 -0.024 -31.883 1.00 96.56 84 ILE A N 1
ATOM 669 C CA . ILE A 1 84 ? 11.311 0.116 -32.776 1.00 96.56 84 ILE A CA 1
ATOM 670 C C . ILE A 1 84 ? 9.956 0.062 -32.055 1.00 96.56 84 ILE A C 1
ATOM 672 O O . ILE A 1 84 ? 8.942 0.388 -32.668 1.00 96.56 84 ILE A O 1
ATOM 676 N N . ASP A 1 85 ? 9.913 -0.386 -30.800 1.00 96.69 85 ASP A N 1
ATOM 677 C CA . ASP A 1 85 ? 8.665 -0.581 -30.063 1.00 96.69 85 ASP A CA 1
ATOM 678 C C . ASP A 1 85 ? 8.144 0.763 -29.524 1.00 96.69 85 ASP A C 1
ATOM 680 O O . ASP A 1 85 ? 8.803 1.373 -28.672 1.00 96.69 85 ASP A O 1
ATOM 684 N N . PRO A 1 86 ? 6.992 1.260 -30.018 1.00 96.94 86 PRO A N 1
ATOM 685 C CA . PRO A 1 86 ? 6.438 2.534 -29.583 1.00 96.94 86 PRO A CA 1
ATOM 686 C C . PRO A 1 86 ? 5.662 2.424 -28.264 1.00 96.94 86 PRO A C 1
ATOM 688 O O . PRO A 1 86 ? 5.257 3.456 -27.726 1.00 96.94 86 PRO A O 1
ATOM 691 N N . ASP A 1 87 ? 5.449 1.211 -27.747 1.00 97.44 87 ASP A N 1
ATOM 692 C CA . ASP A 1 87 ? 4.598 0.957 -26.593 1.00 97.44 87 ASP A CA 1
ATOM 693 C C . ASP A 1 87 ? 5.418 0.617 -25.334 1.00 97.44 87 ASP A C 1
ATOM 695 O O . ASP A 1 87 ? 6.513 0.052 -25.406 1.00 97.44 87 ASP A O 1
ATOM 699 N N . PRO A 1 88 ? 4.918 0.956 -24.131 1.00 97.31 88 PRO A N 1
ATOM 700 C CA . PRO A 1 88 ? 5.564 0.552 -22.893 1.00 97.31 88 PRO A CA 1
ATOM 701 C C . PRO A 1 88 ? 5.395 -0.950 -22.650 1.00 97.31 88 PRO A C 1
ATOM 703 O O . PRO A 1 88 ? 4.313 -1.521 -22.808 1.00 97.31 88 PRO A O 1
ATOM 706 N N . LEU A 1 89 ? 6.438 -1.585 -22.125 1.00 97.88 89 LEU A N 1
ATOM 707 C CA . LEU A 1 89 ? 6.416 -3.009 -21.800 1.00 97.88 89 LEU A CA 1
ATOM 708 C C . LEU A 1 89 ? 6.034 -3.225 -20.338 1.00 97.88 89 LEU A C 1
ATOM 710 O O . LEU A 1 89 ? 6.722 -2.752 -19.434 1.00 97.88 89 LEU A O 1
ATOM 714 N N . THR A 1 90 ? 4.965 -3.984 -20.092 1.00 98.06 90 THR A N 1
ATOM 715 C CA . THR A 1 90 ? 4.599 -4.422 -18.736 1.00 98.06 90 THR A CA 1
ATOM 716 C C . THR A 1 90 ? 5.411 -5.651 -18.352 1.00 98.06 90 THR A C 1
ATOM 718 O O . THR A 1 90 ? 5.159 -6.746 -18.853 1.00 98.06 90 THR A O 1
ATOM 721 N N . VAL A 1 91 ? 6.365 -5.479 -17.438 1.00 97.44 91 VAL A N 1
ATOM 722 C CA . VAL A 1 91 ? 7.297 -6.541 -17.021 1.00 97.44 91 VAL A CA 1
ATOM 723 C C . VAL A 1 91 ? 6.746 -7.344 -15.847 1.00 97.44 91 VAL A C 1
ATOM 725 O O . VAL A 1 91 ? 6.894 -8.563 -15.792 1.00 97.44 91 VAL A O 1
ATOM 728 N N . HIS A 1 92 ? 6.094 -6.659 -14.910 1.00 98.44 92 HIS A N 1
ATOM 729 C CA . HIS A 1 92 ? 5.469 -7.274 -13.749 1.00 98.44 92 HIS A CA 1
ATOM 730 C C . HIS A 1 92 ? 4.049 -6.748 -13.621 1.00 98.44 92 HIS A C 1
ATOM 732 O O . HIS A 1 92 ? 3.832 -5.539 -13.620 1.00 98.44 92 HIS A O 1
ATOM 738 N N . HIS A 1 93 ? 3.084 -7.647 -13.493 1.00 98.31 93 HIS A N 1
ATOM 739 C CA . HIS A 1 93 ? 1.713 -7.296 -13.163 1.00 98.31 93 HIS A CA 1
ATOM 740 C C . HIS A 1 93 ? 1.164 -8.370 -12.234 1.00 98.31 93 HIS A C 1
ATOM 742 O O . HIS A 1 93 ? 0.808 -9.462 -12.672 1.00 98.31 93 HIS A O 1
ATOM 748 N N . MET A 1 94 ? 1.146 -8.074 -10.936 1.00 98.31 94 MET A N 1
ATOM 749 C CA . MET A 1 94 ? 0.647 -8.995 -9.917 1.00 98.31 94 MET A CA 1
ATOM 750 C C . MET A 1 94 ? -0.563 -8.391 -9.243 1.00 98.31 94 MET A C 1
ATOM 752 O O . MET A 1 94 ? -0.567 -7.209 -8.897 1.00 98.31 94 MET A O 1
ATOM 756 N N . GLN A 1 95 ? -1.563 -9.229 -9.028 1.00 98.44 95 GLN A N 1
ATOM 757 C CA . GLN A 1 95 ? -2.817 -8.871 -8.401 1.00 98.44 95 GLN A CA 1
ATOM 758 C C . GLN A 1 95 ? -3.040 -9.748 -7.179 1.00 98.44 95 GLN A C 1
ATOM 760 O O . GLN A 1 95 ? -2.720 -10.937 -7.183 1.00 98.44 95 GLN A O 1
ATOM 765 N N . ILE A 1 96 ? -3.577 -9.141 -6.130 1.00 98.19 96 ILE A N 1
ATOM 766 C CA . ILE A 1 96 ? -3.965 -9.812 -4.897 1.00 98.19 96 ILE A CA 1
ATOM 767 C C . ILE A 1 96 ? -5.385 -9.380 -4.568 1.00 98.19 96 ILE A C 1
ATOM 769 O O . ILE A 1 96 ? -5.691 -8.185 -4.547 1.00 98.19 96 ILE A O 1
ATOM 773 N N . GLU A 1 97 ? -6.238 -10.341 -4.256 1.00 98.25 97 GLU A N 1
ATOM 774 C CA . GLU A 1 97 ? -7.531 -10.087 -3.645 1.00 98.25 97 GLU A CA 1
ATOM 775 C C . GLU A 1 97 ? -7.617 -10.826 -2.315 1.00 98.25 97 GLU A C 1
ATOM 777 O O . GLU A 1 97 ? -7.359 -12.025 -2.243 1.00 98.25 97 GLU A O 1
ATOM 782 N N . VAL A 1 98 ? -7.968 -10.103 -1.254 1.00 98.12 98 VAL A N 1
ATOM 783 C CA . VAL A 1 98 ? -8.202 -10.689 0.066 1.00 98.12 98 VAL A CA 1
ATOM 784 C C . VAL A 1 98 ? -9.575 -10.307 0.584 1.00 98.12 98 VAL A C 1
ATOM 786 O O . VAL A 1 98 ? -9.986 -9.152 0.465 1.00 98.12 98 VAL A O 1
ATOM 789 N N . ASP A 1 99 ? -10.261 -11.263 1.203 1.00 98.25 99 ASP A N 1
ATOM 790 C CA . ASP A 1 99 ? -11.415 -10.966 2.045 1.00 98.25 99 ASP A CA 1
ATOM 791 C C . ASP A 1 99 ? -10.952 -10.904 3.501 1.00 98.25 99 ASP A C 1
ATOM 793 O O . ASP A 1 99 ? -10.198 -11.763 3.960 1.00 98.25 99 ASP A O 1
ATOM 797 N N . VAL A 1 100 ? -11.397 -9.880 4.221 1.00 96.88 100 VAL A N 1
ATOM 798 C CA . VAL A 1 100 ? -10.950 -9.559 5.575 1.00 96.88 100 VAL A CA 1
ATOM 799 C C . VAL A 1 100 ? -12.163 -9.445 6.490 1.00 96.88 100 VAL A C 1
ATOM 801 O O . VAL A 1 100 ? -13.041 -8.607 6.266 1.00 96.88 100 VAL A O 1
ATOM 804 N N . ALA A 1 101 ? -12.206 -10.278 7.526 1.00 95.69 101 ALA A N 1
ATOM 805 C CA . ALA A 1 101 ? -13.231 -10.235 8.556 1.00 95.69 101 ALA A CA 1
ATOM 806 C C . ALA A 1 101 ? -13.165 -8.914 9.335 1.00 95.69 101 ALA A C 1
ATOM 808 O O . ALA A 1 101 ? -12.093 -8.396 9.655 1.00 95.69 101 ALA A O 1
ATOM 809 N N . PHE A 1 102 ? -14.325 -8.367 9.667 1.00 91.06 102 PHE A N 1
ATOM 810 C CA . PHE A 1 102 ? -14.474 -7.123 10.406 1.00 91.06 102 PHE A CA 1
ATOM 811 C C . PHE A 1 102 ? -15.281 -7.387 11.685 1.00 91.06 102 PHE A C 1
ATOM 813 O O . PHE A 1 102 ? -16.338 -8.008 11.609 1.00 91.06 102 PHE A O 1
ATOM 820 N N . PRO A 1 103 ? -14.835 -6.923 12.869 1.00 88.19 103 PRO A N 1
ATOM 821 C CA . PRO A 1 103 ? -13.751 -5.964 13.112 1.00 88.19 103 PRO A CA 1
ATOM 822 C C . PRO A 1 103 ? -12.359 -6.576 13.361 1.00 88.19 103 PRO A C 1
ATOM 824 O O . PRO A 1 103 ? -11.430 -5.821 13.633 1.00 88.19 103 PRO A O 1
ATOM 827 N N . SER A 1 104 ? -12.195 -7.905 13.309 1.00 89.12 104 SER A N 1
ATOM 828 C CA . SER A 1 104 ? -10.939 -8.583 13.693 1.00 89.12 104 SER A CA 1
ATOM 829 C C . SER A 1 104 ? -9.757 -8.317 12.755 1.00 89.12 104 SER A C 1
ATOM 831 O O . SER A 1 104 ? -8.603 -8.482 13.154 1.00 89.12 104 SER A O 1
ATOM 833 N N . LEU A 1 105 ? -10.034 -7.899 11.518 1.00 91.94 105 LEU A N 1
ATOM 834 C CA . LEU A 1 105 ? -9.053 -7.713 10.452 1.00 91.94 105 LEU A CA 1
ATOM 835 C C . LEU A 1 105 ? -8.288 -9.002 10.102 1.00 91.94 105 LEU A C 1
ATOM 837 O O . LEU A 1 105 ? -7.141 -8.947 9.668 1.00 91.94 105 LEU A O 1
ATOM 841 N N . GLU A 1 106 ? -8.908 -10.166 10.291 1.00 95.25 106 GLU A N 1
ATOM 842 C CA . GLU A 1 106 ? -8.357 -11.462 9.881 1.00 95.25 106 GLU A CA 1
ATOM 843 C C . GLU A 1 106 ? -8.636 -11.733 8.400 1.00 95.25 106 GLU A C 1
ATOM 845 O O . GLU A 1 106 ? -9.758 -11.543 7.933 1.00 95.25 106 GLU A O 1
ATOM 850 N N . ILE A 1 107 ? -7.630 -12.183 7.653 1.00 97.94 107 ILE A N 1
ATOM 851 C CA . ILE A 1 107 ? -7.778 -12.589 6.254 1.00 97.94 107 ILE A CA 1
ATOM 852 C C . ILE A 1 107 ? -8.478 -13.950 6.210 1.00 97.94 107 ILE A C 1
ATOM 854 O O . ILE A 1 107 ? -7.934 -14.945 6.678 1.00 97.94 107 ILE A O 1
ATOM 858 N N . VAL A 1 108 ? -9.662 -14.010 5.602 1.00 98.50 108 VAL A N 1
ATOM 859 C CA . VAL A 1 108 ? -10.467 -15.242 5.479 1.00 98.50 108 VAL A CA 1
ATOM 860 C C . VAL A 1 108 ? -10.422 -15.855 4.079 1.00 98.50 108 VAL A C 1
ATOM 862 O O . VAL A 1 108 ? -10.766 -17.020 3.898 1.00 98.50 108 VAL A O 1
ATOM 865 N N . ARG A 1 109 ? -9.971 -15.088 3.081 1.00 98.38 109 ARG A N 1
ATOM 866 C CA . ARG A 1 109 ? -9.702 -15.554 1.715 1.00 98.38 109 ARG A CA 1
ATOM 867 C C . ARG A 1 109 ? -8.531 -14.772 1.143 1.00 98.38 109 ARG A C 1
ATOM 869 O O . ARG A 1 109 ? -8.446 -13.570 1.381 1.00 98.38 109 ARG A O 1
ATOM 876 N N . ALA A 1 110 ? -7.680 -15.433 0.365 1.00 98.19 110 ALA A N 1
ATOM 877 C CA . ALA A 1 110 ? -6.616 -14.797 -0.396 1.00 98.19 110 ALA A CA 1
ATOM 878 C C . ALA A 1 110 ? -6.473 -15.455 -1.772 1.00 98.19 110 ALA A C 1
ATOM 880 O O . ALA A 1 110 ? -6.399 -16.678 -1.872 1.00 98.19 110 ALA A O 1
ATOM 881 N N . GLU A 1 111 ? -6.407 -14.637 -2.816 1.00 97.81 111 GLU A N 1
ATOM 882 C CA . GLU A 1 111 ? -6.146 -15.048 -4.193 1.00 97.81 111 GLU A CA 1
ATOM 883 C C . GLU A 1 111 ? -5.055 -14.159 -4.783 1.00 97.81 111 GLU A C 1
ATOM 885 O O . GLU A 1 111 ? -5.080 -12.938 -4.620 1.00 97.81 111 GLU A O 1
ATOM 890 N N . VAL A 1 112 ? -4.087 -14.777 -5.460 1.00 97.81 112 VAL A N 1
ATOM 891 C CA . VAL A 1 112 ? -2.957 -14.084 -6.082 1.00 97.81 112 VAL A CA 1
ATOM 892 C C . VAL A 1 112 ? -2.816 -14.541 -7.524 1.00 97.81 112 VAL A C 1
ATOM 894 O O . VAL A 1 112 ? -2.735 -15.738 -7.792 1.00 97.81 112 VAL A O 1
ATOM 897 N N . VAL A 1 113 ? -2.746 -13.580 -8.442 1.00 97.19 113 VAL A N 1
ATOM 898 C CA . VAL A 1 113 ? -2.602 -13.812 -9.884 1.00 97.19 113 VAL A CA 1
ATOM 899 C C . VAL A 1 113 ? -1.426 -13.003 -10.411 1.00 97.19 113 VAL A C 1
ATOM 901 O O . VAL A 1 113 ? -1.241 -11.844 -10.039 1.00 97.19 113 VAL A O 1
ATOM 904 N N . PHE A 1 114 ? -0.602 -13.618 -11.258 1.00 97.69 114 PHE A N 1
ATOM 905 C CA . PHE A 1 114 ? 0.485 -12.945 -11.970 1.00 97.69 114 PHE A CA 1
ATOM 906 C C . PHE A 1 114 ? 0.076 -12.837 -13.443 1.00 97.69 114 PHE A C 1
ATOM 908 O O . PHE A 1 114 ? 0.201 -13.800 -14.188 1.00 97.69 114 PHE A O 1
ATOM 915 N N . GLU A 1 115 ? -0.431 -11.672 -13.838 1.00 97.19 115 GLU A N 1
ATOM 916 C CA . GLU A 1 115 ? -0.887 -11.368 -15.202 1.00 97.19 115 GLU A CA 1
ATOM 917 C C . GLU A 1 115 ? 0.284 -11.187 -16.177 1.00 97.19 115 GLU A C 1
ATOM 919 O O . GLU A 1 115 ? 0.211 -11.590 -17.333 1.00 97.19 115 GLU A O 1
ATOM 924 N N . SER A 1 116 ? 1.380 -10.579 -15.711 1.00 97.62 116 SER A N 1
ATOM 925 C CA . SER A 1 116 ? 2.629 -10.449 -16.469 1.00 97.62 116 SER A CA 1
ATOM 926 C C . SER A 1 116 ? 3.822 -10.721 -15.563 1.00 97.62 116 SER A C 1
ATOM 928 O O . SER A 1 116 ? 3.864 -10.270 -14.411 1.00 97.62 116 SER A O 1
ATOM 930 N N . HIS A 1 117 ? 4.783 -11.484 -16.075 1.00 97.19 117 HIS A N 1
ATOM 931 C CA . HIS A 1 117 ? 5.998 -11.872 -15.373 1.00 97.19 117 HIS A CA 1
ATOM 932 C C . HIS A 1 117 ? 7.123 -12.199 -16.374 1.00 97.19 117 HIS A C 1
ATOM 934 O O . HIS A 1 117 ? 6.853 -12.729 -17.451 1.00 97.19 117 HIS A O 1
ATOM 940 N N . PRO A 1 118 ? 8.399 -11.950 -16.026 1.00 95.06 118 PRO A N 1
ATOM 941 C CA . PRO A 1 118 ? 9.516 -12.097 -16.963 1.00 95.06 118 PRO A CA 1
ATOM 942 C C . PRO A 1 118 ? 9.966 -13.548 -17.181 1.00 95.06 118 PRO A C 1
ATOM 944 O O . PRO A 1 118 ? 10.676 -13.839 -18.143 1.00 95.06 118 PRO A O 1
ATOM 947 N N . HIS A 1 119 ? 9.607 -14.466 -16.279 1.00 94.94 119 HIS A N 1
ATOM 948 C CA . HIS A 1 119 ? 10.048 -15.861 -16.330 1.00 94.94 119 HIS A CA 1
ATOM 949 C C . HIS A 1 119 ? 8.883 -16.811 -16.083 1.00 94.94 119 HIS A C 1
ATOM 951 O O . HIS A 1 119 ? 8.098 -16.592 -15.164 1.00 94.94 119 HIS A O 1
ATOM 957 N N . GLU A 1 120 ? 8.802 -17.902 -16.844 1.00 92.75 120 GLU A N 1
ATOM 958 C CA . GLU A 1 120 ? 7.719 -18.895 -16.739 1.00 92.75 120 GLU A CA 1
ATOM 959 C C . GLU A 1 120 ? 7.585 -19.492 -15.330 1.00 92.75 120 GLU A C 1
ATOM 961 O O . GLU A 1 120 ? 6.484 -19.735 -14.849 1.00 92.75 120 GLU A O 1
ATOM 966 N N . GLN A 1 121 ? 8.708 -19.660 -14.628 1.00 92.75 121 GLN A N 1
ATOM 967 C CA . GLN A 1 121 ? 8.753 -20.238 -13.281 1.00 92.75 121 GLN A CA 1
ATOM 968 C C . GLN A 1 121 ? 8.129 -19.334 -12.201 1.00 92.75 121 GLN A C 1
ATOM 970 O O . GLN A 1 121 ? 7.860 -19.800 -11.095 1.00 92.75 121 GLN A O 1
ATOM 975 N N . CYS A 1 122 ? 7.889 -18.048 -12.485 1.00 92.56 122 CYS A N 1
ATOM 976 C CA . CYS A 1 122 ? 7.384 -17.102 -11.488 1.00 92.56 122 CYS A CA 1
ATOM 977 C C . CYS A 1 122 ? 5.998 -17.474 -10.945 1.00 92.56 122 CYS A C 1
ATOM 979 O O . CYS A 1 122 ? 5.708 -17.168 -9.793 1.00 92.56 122 CYS A O 1
ATOM 981 N N . THR A 1 123 ? 5.141 -18.128 -11.731 1.00 93.69 123 THR A N 1
ATOM 982 C CA . THR A 1 123 ? 3.753 -18.427 -11.335 1.00 93.69 123 THR A CA 1
ATOM 983 C C . THR A 1 123 ? 3.638 -19.578 -10.339 1.00 93.69 123 THR A C 1
ATOM 985 O O . THR A 1 123 ? 2.639 -19.661 -9.625 1.00 93.69 123 THR A O 1
ATOM 988 N N . VAL A 1 124 ? 4.666 -20.426 -10.215 1.00 92.94 124 VAL A N 1
ATOM 989 C CA . VAL A 1 124 ? 4.670 -21.598 -9.318 1.00 92.94 124 VAL A CA 1
ATOM 990 C C . VAL A 1 124 ? 4.415 -21.201 -7.859 1.00 92.94 124 VAL A C 1
ATOM 992 O O . VAL A 1 124 ? 3.747 -21.926 -7.124 1.00 92.94 124 VAL A O 1
ATOM 995 N N . ILE A 1 125 ? 4.883 -20.019 -7.443 1.00 94.44 125 ILE A N 1
ATOM 996 C CA . ILE A 1 125 ? 4.755 -19.536 -6.061 1.00 94.44 125 ILE A CA 1
ATOM 997 C C . ILE A 1 125 ? 3.352 -19.008 -5.716 1.00 94.44 125 ILE A C 1
ATOM 999 O O . ILE A 1 125 ? 3.059 -18.791 -4.547 1.00 94.44 125 ILE A O 1
ATOM 1003 N N . THR A 1 126 ? 2.468 -18.789 -6.698 1.00 95.31 126 THR A N 1
ATOM 1004 C CA . THR A 1 126 ? 1.156 -18.143 -6.475 1.00 95.31 126 THR A CA 1
ATOM 1005 C C . THR A 1 126 ? 0.303 -18.868 -5.431 1.00 95.31 126 THR A C 1
ATOM 1007 O O . THR A 1 126 ? -0.292 -18.225 -4.569 1.00 95.31 126 THR A O 1
ATOM 1010 N N . THR A 1 127 ? 0.317 -20.204 -5.436 1.00 94.69 127 THR A N 1
ATOM 1011 C CA . THR A 1 127 ? -0.427 -21.034 -4.473 1.00 94.69 127 THR A CA 1
ATOM 1012 C C . THR A 1 127 ? 0.075 -20.902 -3.030 1.00 94.69 127 THR A C 1
ATOM 1014 O O . THR A 1 127 ? -0.718 -21.026 -2.098 1.00 94.69 127 THR A O 1
ATOM 1017 N N . HIS A 1 128 ? 1.357 -20.580 -2.821 1.00 96.56 128 HIS A N 1
ATOM 1018 C CA . HIS A 1 128 ? 1.945 -20.400 -1.488 1.00 96.56 128 HIS A CA 1
ATOM 1019 C C . HIS A 1 128 ? 1.338 -19.201 -0.741 1.00 96.56 128 HIS A C 1
ATOM 1021 O O . HIS A 1 128 ? 1.255 -19.211 0.485 1.00 96.56 128 HIS A O 1
ATOM 1027 N N . TYR A 1 129 ? 0.806 -18.204 -1.459 1.00 97.50 129 TYR A N 1
ATOM 1028 C CA . TYR A 1 129 ? 0.109 -17.070 -0.843 1.00 97.50 129 TYR A CA 1
ATOM 1029 C C . TYR A 1 129 ? -1.219 -17.443 -0.164 1.00 97.50 129 TYR A C 1
ATOM 1031 O O . TYR A 1 129 ? -1.785 -16.610 0.544 1.00 97.50 129 TYR A O 1
ATOM 1039 N N . GLY A 1 130 ? -1.686 -18.692 -0.283 1.00 97.19 130 GLY A N 1
ATOM 1040 C CA . GLY A 1 130 ? -2.752 -19.223 0.570 1.00 97.19 130 GLY A CA 1
ATOM 1041 C C . GLY A 1 130 ? -2.424 -19.152 2.070 1.00 97.19 130 GLY A C 1
ATOM 1042 O O . GLY A 1 130 ? -3.338 -19.039 2.883 1.00 97.19 130 GLY A O 1
ATOM 1043 N N . GLU A 1 131 ? -1.139 -19.106 2.445 1.00 97.62 131 GLU A N 1
ATOM 1044 C CA . GLU A 1 131 ? -0.682 -18.918 3.835 1.00 97.62 131 GLU A CA 1
ATOM 1045 C C . GLU A 1 131 ? -1.016 -17.534 4.424 1.00 97.62 131 GLU A C 1
ATOM 1047 O O . GLU A 1 131 ? -0.798 -17.291 5.609 1.00 97.62 131 GLU A O 1
ATOM 1052 N N . LEU A 1 132 ? -1.568 -16.616 3.621 1.00 97.81 132 LEU A N 1
ATOM 1053 C CA . LEU A 1 132 ? -2.147 -15.368 4.120 1.00 97.81 132 LEU A CA 1
ATOM 1054 C C . LEU A 1 132 ? -3.427 -15.598 4.933 1.00 97.81 132 LEU A C 1
ATOM 1056 O O . LEU A 1 132 ? -3.738 -14.787 5.805 1.00 97.81 132 LEU A O 1
ATOM 1060 N N . VAL A 1 133 ? -4.181 -16.664 4.644 1.00 98.31 133 VAL A N 1
ATOM 1061 C CA . VAL A 1 133 ? -5.442 -16.960 5.335 1.00 98.31 133 VAL A CA 1
ATOM 1062 C C . VAL A 1 133 ? -5.170 -17.277 6.808 1.00 98.31 133 VAL A C 1
ATOM 1064 O O . VAL A 1 133 ? -4.277 -18.053 7.139 1.00 98.31 133 VAL A O 1
ATOM 1067 N N . GLY A 1 134 ? -5.941 -16.654 7.697 1.00 97.31 134 GLY A N 1
ATOM 1068 C CA . GLY A 1 134 ? -5.773 -16.718 9.149 1.00 97.31 134 GLY A CA 1
ATOM 1069 C C . GLY A 1 134 ? -4.808 -15.671 9.717 1.00 97.31 134 GLY A C 1
ATOM 1070 O O . GLY A 1 134 ? -4.724 -15.513 10.935 1.00 97.31 134 GLY A O 1
ATOM 1071 N N . LEU A 1 135 ? -4.087 -14.915 8.879 1.00 96.44 135 LEU A N 1
ATOM 1072 C CA . LEU A 1 135 ? -3.285 -13.789 9.357 1.00 96.44 135 LEU A CA 1
ATOM 1073 C C . LEU A 1 135 ? -4.167 -12.561 9.593 1.00 96.44 135 LEU A C 1
ATOM 1075 O O . LEU A 1 135 ? -5.024 -12.223 8.780 1.00 96.44 135 LEU A O 1
ATOM 1079 N N . SER A 1 136 ? -3.895 -11.826 10.670 1.00 93.06 136 SER A N 1
ATOM 1080 C CA . SER A 1 136 ? -4.452 -10.483 10.844 1.00 93.06 136 SER A CA 1
ATOM 1081 C C . SER A 1 136 ? -3.652 -9.469 10.024 1.00 93.06 136 SER A C 1
ATOM 1083 O O . SER A 1 136 ? -2.430 -9.400 10.161 1.00 93.06 136 SER A O 1
ATOM 1085 N N . ILE A 1 137 ? -4.331 -8.644 9.216 1.00 90.12 137 ILE A N 1
ATOM 1086 C CA . ILE A 1 137 ? -3.724 -7.535 8.449 1.00 90.12 137 ILE A CA 1
ATOM 1087 C C . ILE A 1 137 ? -3.444 -6.290 9.318 1.00 90.12 137 ILE A C 1
ATOM 1089 O O . ILE A 1 137 ? -3.053 -5.233 8.823 1.00 90.12 137 ILE A O 1
ATOM 1093 N N . ALA A 1 138 ? -3.625 -6.412 10.634 1.00 84.69 138 ALA A N 1
ATOM 1094 C CA . ALA A 1 138 ? -3.307 -5.387 11.616 1.00 84.69 138 ALA A CA 1
ATOM 1095 C C . ALA A 1 138 ? -1.836 -5.474 12.091 1.00 84.69 138 ALA A C 1
ATOM 1097 O O . ALA A 1 138 ? -0.916 -5.837 11.350 1.00 84.69 138 ALA A O 1
ATOM 1098 N N . ARG A 1 139 ? -1.584 -5.090 13.349 1.00 81.44 139 ARG A N 1
ATOM 1099 C CA . ARG A 1 139 ? -0.248 -5.037 13.958 1.00 81.44 139 ARG A CA 1
ATOM 1100 C C . ARG A 1 139 ? 0.501 -6.365 13.792 1.00 81.44 139 ARG A C 1
ATOM 1102 O O . ARG A 1 139 ? -0.003 -7.424 14.145 1.00 81.44 139 ARG A O 1
ATOM 1109 N N . GLY A 1 140 ? 1.737 -6.290 13.298 1.00 85.94 140 GLY A N 1
ATOM 1110 C CA . GLY A 1 140 ? 2.604 -7.457 13.084 1.00 85.94 140 GLY A CA 1
ATOM 1111 C C . GLY A 1 140 ? 2.503 -8.090 11.691 1.00 85.94 140 GLY A C 1
ATOM 1112 O O . GLY A 1 140 ? 3.385 -8.874 11.335 1.00 85.94 140 GLY A O 1
ATOM 1113 N N . PHE A 1 141 ? 1.526 -7.695 10.865 1.00 91.31 141 PHE A N 1
ATOM 1114 C CA . PHE A 1 141 ? 1.339 -8.241 9.518 1.00 91.31 141 PHE A CA 1
ATOM 1115 C C . PHE A 1 141 ? 2.600 -8.141 8.651 1.00 91.31 141 PHE A C 1
ATOM 1117 O O . PHE A 1 141 ? 3.073 -9.142 8.127 1.00 91.31 141 PHE A O 1
ATOM 1124 N N . THR A 1 142 ? 3.225 -6.962 8.576 1.00 90.44 142 THR A N 1
ATOM 1125 C CA . THR A 1 142 ? 4.458 -6.751 7.795 1.00 90.44 142 THR A CA 1
ATOM 1126 C C . THR A 1 142 ? 5.602 -7.678 8.216 1.00 90.44 142 THR A C 1
ATOM 1128 O O . THR A 1 142 ? 6.380 -8.119 7.371 1.00 90.44 142 THR A O 1
ATOM 1131 N N . HIS A 1 143 ? 5.717 -7.993 9.510 1.00 91.62 143 HIS A N 1
ATOM 1132 C CA . HIS A 1 143 ? 6.723 -8.939 9.991 1.00 91.62 143 HIS A CA 1
ATOM 1133 C C . HIS A 1 143 ? 6.401 -10.359 9.519 1.00 91.62 143 HIS A C 1
ATOM 1135 O O . HIS A 1 143 ? 7.269 -11.025 8.962 1.00 91.62 143 HIS A O 1
ATOM 1141 N N . LYS A 1 144 ? 5.143 -10.792 9.666 1.00 95.12 144 LYS A N 1
ATOM 1142 C CA . LYS A 1 144 ? 4.687 -12.110 9.205 1.00 95.12 144 LYS A CA 1
ATOM 1143 C C . LYS A 1 144 ? 4.815 -12.279 7.692 1.00 95.12 144 LYS A C 1
ATOM 1145 O O . LYS A 1 144 ? 5.311 -13.303 7.242 1.00 95.12 144 LYS A O 1
ATOM 1150 N N . VAL A 1 145 ? 4.499 -11.247 6.913 1.00 95.88 145 VAL A N 1
ATOM 1151 C CA . VAL A 1 145 ? 4.712 -11.230 5.458 1.00 95.88 145 VAL A CA 1
ATOM 1152 C C . VAL A 1 145 ? 6.185 -11.449 5.103 1.00 95.88 145 VAL A C 1
ATOM 1154 O O . VAL A 1 145 ? 6.484 -12.200 4.181 1.00 95.88 145 VAL A O 1
ATOM 1157 N N . ARG A 1 146 ? 7.126 -10.830 5.827 1.00 94.12 146 ARG A N 1
ATOM 1158 C CA . ARG A 1 146 ? 8.570 -11.030 5.590 1.00 94.12 146 ARG A CA 1
ATOM 1159 C C . ARG A 1 146 ? 9.057 -12.404 6.049 1.00 94.12 146 ARG A C 1
ATOM 1161 O O . ARG A 1 146 ? 9.938 -12.981 5.417 1.00 94.12 146 ARG A O 1
ATOM 1168 N N . GLU A 1 147 ? 8.498 -12.923 7.134 1.00 95.81 147 GLU A N 1
ATOM 1169 C CA . GLU A 1 147 ? 8.784 -14.265 7.640 1.00 95.81 147 GLU A CA 1
ATOM 1170 C C . GLU A 1 147 ? 8.362 -15.331 6.622 1.00 95.81 147 GLU A C 1
ATOM 1172 O O . GLU A 1 147 ? 9.187 -16.153 6.231 1.00 95.81 147 GLU A O 1
ATOM 1177 N N . LEU A 1 148 ? 7.137 -15.249 6.103 1.00 95.94 148 LEU A N 1
ATOM 1178 C CA . LEU A 1 148 ? 6.598 -16.218 5.149 1.00 95.94 148 LEU A CA 1
ATOM 1179 C C . LEU A 1 148 ? 7.172 -16.012 3.743 1.00 95.94 148 LEU A C 1
ATOM 1181 O O . LEU A 1 148 ? 7.813 -16.906 3.207 1.00 95.94 148 LEU A O 1
ATOM 1185 N N . PHE A 1 149 ? 7.075 -14.798 3.197 1.00 96.44 149 PHE A N 1
ATOM 1186 C CA . PHE A 1 149 ? 7.303 -14.512 1.771 1.00 96.44 149 PHE A CA 1
ATOM 1187 C C . PHE A 1 149 ? 8.574 -13.693 1.488 1.00 96.44 149 PHE A C 1
ATOM 1189 O O . PHE A 1 149 ? 8.717 -13.078 0.428 1.00 96.44 149 PHE A O 1
ATOM 1196 N N . GLY A 1 150 ? 9.493 -13.611 2.452 1.00 93.50 150 GLY A N 1
ATOM 1197 C CA . GLY A 1 150 ? 10.761 -12.902 2.297 1.00 93.50 150 GLY A CA 1
ATOM 1198 C C . GLY A 1 150 ? 11.808 -13.697 1.513 1.00 93.50 150 GLY A C 1
ATOM 1199 O O . GLY A 1 150 ? 11.957 -14.909 1.681 1.00 93.50 150 GLY A O 1
ATOM 1200 N N . GLY A 1 151 ? 12.601 -12.995 0.700 1.00 92.69 151 GLY A N 1
ATOM 1201 C CA . GLY A 1 151 ? 13.693 -13.595 -0.067 1.00 92.69 151 GLY A CA 1
ATOM 1202 C C . GLY A 1 151 ? 13.183 -14.647 -1.063 1.00 92.69 151 GLY A C 1
ATOM 1203 O O . GLY A 1 151 ? 12.221 -14.371 -1.771 1.00 92.69 151 GLY A O 1
ATOM 1204 N N . PRO A 1 152 ? 13.781 -15.851 -1.127 1.00 93.38 152 PRO A N 1
ATOM 1205 C CA . PRO A 1 152 ? 13.420 -16.863 -2.125 1.00 93.38 152 PRO A CA 1
ATOM 1206 C C . PRO A 1 152 ? 12.059 -17.535 -1.874 1.00 93.38 152 PRO A C 1
ATOM 1208 O O . PRO A 1 152 ? 11.640 -18.361 -2.677 1.00 93.38 152 PRO A O 1
ATOM 1211 N N . ARG A 1 153 ? 11.377 -17.220 -0.762 1.00 95.19 153 ARG A N 1
ATOM 1212 C CA . ARG A 1 153 ? 10.067 -17.793 -0.407 1.00 95.19 153 ARG A CA 1
ATOM 1213 C C . ARG A 1 153 ? 8.886 -17.049 -1.032 1.00 95.19 153 ARG A C 1
ATOM 1215 O O . ARG A 1 153 ? 7.746 -17.443 -0.850 1.00 95.19 153 ARG A O 1
ATOM 1222 N N . GLY A 1 154 ? 9.129 -15.956 -1.748 1.00 94.56 154 GLY A N 1
ATOM 1223 C CA . GLY A 1 154 ? 8.067 -15.173 -2.366 1.00 94.56 154 GLY A CA 1
ATOM 1224 C C . GLY A 1 154 ? 8.560 -14.365 -3.554 1.00 94.56 154 GLY A C 1
ATOM 1225 O O . GLY A 1 154 ? 9.754 -14.275 -3.831 1.00 94.56 154 GLY A O 1
ATOM 1226 N N . CYS A 1 155 ? 7.622 -13.739 -4.256 1.00 95.38 155 CYS A N 1
ATOM 1227 C CA . CYS A 1 155 ? 7.933 -12.716 -5.240 1.00 95.38 155 CYS A CA 1
ATOM 1228 C C . CYS A 1 155 ? 8.153 -11.375 -4.531 1.00 95.38 155 CYS A C 1
ATOM 1230 O O . CYS A 1 155 ? 7.264 -10.893 -3.827 1.00 95.38 155 CYS A O 1
ATOM 1232 N N . THR A 1 156 ? 9.298 -10.725 -4.764 1.00 95.06 156 THR A N 1
ATOM 1233 C CA . THR A 1 156 ? 9.604 -9.394 -4.206 1.00 95.06 156 THR A CA 1
ATOM 1234 C C . THR A 1 156 ? 8.485 -8.378 -4.470 1.00 95.06 156 THR A C 1
ATOM 1236 O O . THR A 1 156 ? 8.150 -7.597 -3.580 1.00 95.06 156 THR A O 1
ATOM 1239 N N . HIS A 1 157 ? 7.870 -8.417 -5.656 1.00 97.12 157 HIS A N 1
ATOM 1240 C CA . HIS A 1 157 ? 6.782 -7.518 -6.058 1.00 97.12 157 HIS A CA 1
ATOM 1241 C C . HIS A 1 157 ? 5.521 -7.731 -5.217 1.00 97.12 157 HIS A C 1
ATOM 1243 O O . HIS A 1 157 ? 4.998 -6.786 -4.633 1.00 97.12 157 HIS A O 1
ATOM 1249 N N . THR A 1 158 ? 5.071 -8.979 -5.083 1.00 96.81 158 THR A N 1
ATOM 1250 C CA . THR A 1 158 ? 3.894 -9.338 -4.280 1.00 96.81 158 THR A CA 1
ATOM 1251 C C . THR A 1 158 ? 4.142 -9.092 -2.789 1.00 96.81 158 THR A C 1
ATOM 1253 O O . THR A 1 158 ? 3.271 -8.577 -2.095 1.00 96.81 158 THR A O 1
ATOM 1256 N N . THR A 1 159 ? 5.349 -9.368 -2.288 1.00 96.31 159 THR A N 1
ATOM 1257 C CA . THR A 1 159 ? 5.733 -9.092 -0.893 1.00 96.31 159 THR A CA 1
ATOM 1258 C C . THR A 1 159 ? 5.739 -7.591 -0.586 1.00 96.31 159 THR A C 1
ATOM 1260 O O . THR A 1 159 ? 5.318 -7.187 0.500 1.00 96.31 159 THR A O 1
ATOM 1263 N N . ALA A 1 160 ? 6.174 -6.746 -1.527 1.00 96.12 160 ALA A N 1
ATOM 1264 C CA . ALA A 1 160 ? 6.078 -5.292 -1.396 1.00 96.12 160 ALA A CA 1
ATOM 1265 C C . ALA A 1 160 ? 4.621 -4.800 -1.493 1.00 96.12 160 ALA A C 1
ATOM 1267 O O . ALA A 1 160 ? 4.205 -3.974 -0.680 1.00 96.12 160 ALA A O 1
ATOM 1268 N N . LEU A 1 161 ? 3.828 -5.360 -2.415 1.00 97.44 161 LEU A N 1
ATOM 1269 C CA . LEU A 1 161 ? 2.401 -5.062 -2.561 1.00 97.44 161 LEU A CA 1
ATOM 1270 C C . LEU A 1 161 ? 1.624 -5.360 -1.269 1.00 97.44 161 LEU A C 1
ATOM 1272 O O . LEU A 1 161 ? 0.872 -4.510 -0.805 1.00 97.44 161 LEU A O 1
ATOM 1276 N N . LEU A 1 162 ? 1.864 -6.509 -0.628 1.00 96.56 162 LEU A N 1
ATOM 1277 C CA . LEU A 1 162 ? 1.251 -6.861 0.660 1.00 96.56 162 LEU A CA 1
ATOM 1278 C C . LEU A 1 162 ? 1.558 -5.824 1.751 1.00 96.56 162 LEU A C 1
ATOM 1280 O O . LEU A 1 162 ? 0.681 -5.458 2.531 1.00 96.56 162 LEU A O 1
ATOM 1284 N N . GLN A 1 163 ? 2.785 -5.299 1.791 1.00 93.25 163 GLN A N 1
ATOM 1285 C CA . GLN A 1 163 ? 3.147 -4.238 2.737 1.00 93.25 163 GLN A CA 1
ATOM 1286 C C . GLN A 1 163 ? 2.414 -2.925 2.426 1.00 93.25 163 GLN A C 1
ATOM 1288 O O . GLN A 1 163 ? 1.980 -2.245 3.354 1.00 93.25 163 GLN A O 1
ATOM 1293 N N . ALA A 1 164 ? 2.223 -2.594 1.144 1.00 93.06 164 ALA A N 1
ATOM 1294 C CA . ALA A 1 164 ? 1.454 -1.426 0.713 1.00 93.06 164 ALA A CA 1
ATOM 1295 C C . ALA A 1 164 ? -0.059 -1.561 0.987 1.00 93.06 164 ALA A C 1
ATOM 1297 O O . ALA A 1 164 ? -0.741 -0.558 1.189 1.00 93.06 164 ALA A O 1
ATOM 1298 N N . MET A 1 165 ? -0.593 -2.786 1.044 1.00 93.38 165 MET A N 1
ATOM 1299 C CA . MET A 1 165 ? -2.005 -3.048 1.352 1.00 93.38 165 MET A CA 1
ATOM 1300 C C . MET A 1 165 ? -2.367 -2.804 2.820 1.00 93.38 165 MET A C 1
ATOM 1302 O O . MET A 1 165 ? -3.490 -2.386 3.113 1.00 93.38 165 MET A O 1
ATOM 1306 N N . ALA A 1 166 ? -1.444 -3.068 3.749 1.00 89.00 166 ALA A N 1
ATOM 1307 C CA . ALA A 1 166 ? -1.753 -3.090 5.179 1.00 89.00 166 ALA A CA 1
ATOM 1308 C C . ALA A 1 166 ? -2.307 -1.754 5.726 1.00 89.00 166 ALA A C 1
ATOM 1310 O O . ALA A 1 166 ? -3.336 -1.781 6.407 1.00 89.00 166 ALA A O 1
ATOM 1311 N N . PRO A 1 167 ? -1.737 -0.574 5.396 1.00 88.56 167 PRO A N 1
ATOM 1312 C CA . PRO A 1 167 ? -2.288 0.704 5.849 1.00 88.56 167 PRO A CA 1
ATOM 1313 C C . PRO A 1 167 ? -3.718 0.956 5.361 1.00 88.56 167 PRO A C 1
ATOM 1315 O O . PRO A 1 167 ? -4.525 1.505 6.110 1.00 88.56 167 PRO A O 1
ATOM 1318 N N . VAL A 1 168 ? -4.056 0.524 4.138 1.00 91.19 168 VAL A N 1
ATOM 1319 C CA . VAL A 1 168 ? -5.410 0.680 3.582 1.00 91.19 168 VAL A CA 1
ATOM 1320 C C . VAL A 1 168 ? -6.411 -0.128 4.398 1.00 91.19 168 VAL A C 1
ATOM 1322 O O . VAL A 1 168 ? -7.439 0.408 4.804 1.00 91.19 168 VAL A O 1
ATOM 1325 N N . ALA A 1 169 ? -6.087 -1.386 4.709 1.00 86.25 169 ALA A N 1
ATOM 1326 C CA . ALA A 1 169 ? -6.950 -2.251 5.507 1.00 86.25 169 ALA A CA 1
ATOM 1327 C C . ALA A 1 169 ? -7.257 -1.656 6.891 1.00 86.25 169 ALA A C 1
ATOM 1329 O O . ALA A 1 169 ? -8.418 -1.598 7.300 1.00 86.25 169 ALA A O 1
ATOM 1330 N N . VAL A 1 170 ? -6.226 -1.157 7.581 1.00 83.50 170 VAL A N 1
ATOM 1331 C CA . VAL A 1 170 ? -6.369 -0.527 8.902 1.00 83.50 170 VAL A CA 1
ATOM 1332 C C . VAL A 1 170 ? -7.219 0.745 8.812 1.00 83.50 170 VAL A C 1
ATOM 1334 O O . VAL A 1 170 ? -8.149 0.927 9.595 1.00 83.50 170 VAL A O 1
ATOM 1337 N N . GLN A 1 171 ? -6.973 1.605 7.820 1.00 85.50 171 GLN A N 1
ATOM 1338 C CA . GLN A 1 171 ? -7.730 2.851 7.644 1.00 85.50 171 GLN A CA 1
ATOM 1339 C C . GLN A 1 171 ? -9.193 2.620 7.232 1.00 85.50 171 GLN A C 1
ATOM 1341 O O . GLN A 1 171 ? -10.074 3.431 7.549 1.00 85.50 171 GLN A O 1
ATOM 1346 N N . CYS A 1 172 ? -9.496 1.497 6.576 1.00 86.62 172 CYS A N 1
ATOM 1347 C CA . CYS A 1 172 ? -10.868 1.118 6.256 1.00 86.62 172 CYS A CA 1
ATOM 1348 C C . CYS A 1 172 ? -11.731 0.883 7.494 1.00 86.62 172 CYS A C 1
ATOM 1350 O O . CYS A 1 172 ? -12.953 0.980 7.382 1.00 86.62 172 CYS A O 1
ATOM 1352 N N . PHE A 1 173 ? -11.140 0.655 8.669 1.00 82.50 173 PHE A N 1
ATOM 1353 C CA . PHE A 1 173 ? -11.895 0.459 9.898 1.00 82.50 173 PHE A CA 1
ATOM 1354 C C . PHE A 1 173 ? -12.839 1.633 10.203 1.00 82.50 173 PHE A C 1
ATOM 1356 O O . PHE A 1 173 ? -14.040 1.449 10.422 1.00 82.50 173 PHE A O 1
ATOM 1363 N N . TRP A 1 174 ? -12.334 2.865 10.114 1.00 77.38 174 TRP A N 1
ATOM 1364 C CA . TRP A 1 174 ? -13.150 4.066 10.311 1.00 77.38 174 TRP A CA 1
ATOM 1365 C C . TRP A 1 174 ? -14.149 4.286 9.177 1.00 77.38 174 TRP A C 1
ATOM 1367 O O . TRP A 1 174 ? -15.289 4.690 9.412 1.00 77.38 174 TRP A O 1
ATOM 1377 N N . SER A 1 175 ? -13.748 3.973 7.945 1.00 83.31 175 SER A N 1
ATOM 1378 C CA . SER A 1 175 ? -14.633 4.059 6.779 1.00 83.31 175 SER A CA 1
ATOM 1379 C C . SER A 1 175 ? -15.827 3.109 6.912 1.00 83.31 175 SER A C 1
ATOM 1381 O O . SER A 1 175 ? -16.956 3.483 6.579 1.00 83.31 175 SER A O 1
ATOM 1383 N N . MET A 1 176 ? -15.603 1.908 7.455 1.00 82.00 176 MET A N 1
ATOM 1384 C CA . MET A 1 176 ? -16.654 0.946 7.767 1.00 82.00 176 MET A CA 1
ATOM 1385 C C . MET A 1 176 ? -17.608 1.505 8.814 1.00 82.00 176 MET A C 1
ATOM 1387 O O . MET A 1 176 ? -18.804 1.576 8.551 1.00 82.00 176 MET A O 1
ATOM 1391 N N . GLN A 1 177 ? -17.109 1.990 9.947 1.00 77.00 177 GLN A N 1
ATOM 1392 C CA . GLN A 1 177 ? -17.979 2.578 10.966 1.00 77.00 177 GLN A CA 1
ATOM 1393 C C . GLN A 1 177 ? -18.815 3.750 10.422 1.00 77.00 177 GLN A C 1
ATOM 1395 O O . GLN A 1 177 ? -20.017 3.825 10.677 1.00 77.00 177 GLN A O 1
ATOM 1400 N N . ALA A 1 178 ? -18.214 4.630 9.615 1.00 76.44 178 ALA A N 1
ATOM 1401 C CA . ALA A 1 178 ? -18.896 5.811 9.091 1.00 76.44 178 ALA A CA 1
ATOM 1402 C C . ALA A 1 178 ? -19.968 5.418 8.066 1.00 76.44 178 ALA A C 1
ATOM 1404 O O . ALA A 1 178 ? -21.053 5.995 8.032 1.00 76.44 178 ALA A O 1
ATOM 1405 N N . SER A 1 179 ? -19.677 4.408 7.244 1.00 80.56 179 SER A N 1
ATOM 1406 C CA . SER A 1 179 ? -20.636 3.829 6.303 1.00 80.56 179 SER A CA 1
ATOM 1407 C C . SER A 1 179 ? -21.795 3.130 7.021 1.00 80.56 179 SER A C 1
ATOM 1409 O O . SER A 1 179 ? -22.947 3.330 6.641 1.00 80.56 179 SER A O 1
ATOM 1411 N N . THR A 1 180 ? -21.521 2.384 8.097 1.00 80.56 180 THR A N 1
ATOM 1412 C CA . THR A 1 180 ? -22.552 1.739 8.925 1.00 80.56 180 THR A CA 1
ATOM 1413 C C . THR A 1 180 ? -23.476 2.777 9.571 1.00 80.56 180 THR A C 1
ATOM 1415 O O . THR A 1 180 ? -24.692 2.627 9.504 1.00 80.56 180 THR A O 1
ATOM 1418 N N . ALA A 1 181 ? -22.925 3.860 10.135 1.00 73.06 181 ALA A N 1
ATOM 1419 C CA . ALA A 1 181 ? -23.719 4.934 10.738 1.00 73.06 181 ALA A CA 1
ATOM 1420 C C . ALA A 1 181 ? -24.668 5.599 9.725 1.00 73.06 181 ALA A C 1
ATOM 1422 O O . ALA A 1 181 ? -25.849 5.771 10.017 1.00 73.06 181 ALA A O 1
ATOM 1423 N N . ARG A 1 182 ? -24.182 5.896 8.509 1.00 75.50 182 ARG A N 1
ATOM 1424 C CA . ARG A 1 182 ? -25.019 6.440 7.423 1.00 75.50 182 ARG A CA 1
ATOM 1425 C C . ARG A 1 182 ? -26.141 5.482 7.019 1.00 75.50 182 ARG A C 1
ATOM 1427 O O . ARG A 1 182 ? -27.287 5.898 6.921 1.00 75.50 182 ARG A O 1
ATOM 1434 N N . ARG A 1 183 ? -25.833 4.193 6.844 1.00 75.31 183 ARG A N 1
ATOM 1435 C CA . ARG A 1 183 ? -26.829 3.171 6.470 1.00 75.31 183 ARG A CA 1
ATOM 1436 C C . ARG A 1 183 ? -27.909 2.981 7.533 1.00 75.31 183 ARG A C 1
ATOM 1438 O O . ARG A 1 183 ? -29.063 2.771 7.180 1.00 75.31 183 ARG A O 1
ATOM 1445 N N . ALA A 1 184 ? -27.551 3.070 8.812 1.00 74.38 184 ALA A N 1
ATOM 1446 C CA . ALA A 1 184 ? -28.521 3.008 9.902 1.00 74.38 184 ALA A CA 1
ATOM 1447 C C . ALA A 1 184 ? -29.483 4.211 9.889 1.00 74.38 184 ALA A C 1
ATOM 1449 O O . ALA A 1 184 ? -30.677 4.024 10.102 1.00 74.38 184 ALA A O 1
ATOM 1450 N N . ALA A 1 185 ? -28.983 5.418 9.593 1.00 69.19 185 ALA A N 1
ATOM 1451 C CA . ALA A 1 185 ? -29.810 6.620 9.446 1.00 69.19 185 ALA A CA 1
ATOM 1452 C C . ALA A 1 185 ? -30.733 6.555 8.214 1.00 69.19 185 ALA A C 1
ATOM 1454 O O . ALA A 1 185 ? -31.881 6.990 8.261 1.00 69.19 185 ALA A O 1
ATOM 1455 N N . ASP A 1 186 ? -30.259 5.963 7.115 1.00 65.50 186 ASP A N 1
ATOM 1456 C CA . ASP A 1 186 ? -31.093 5.745 5.931 1.00 65.50 186 ASP A CA 1
ATOM 1457 C C . ASP A 1 186 ? -32.227 4.744 6.226 1.00 65.50 186 ASP A C 1
ATOM 1459 O O . ASP A 1 186 ? -33.380 5.005 5.885 1.00 65.50 186 ASP A O 1
ATOM 1463 N N . GLN A 1 187 ? -31.937 3.653 6.944 1.00 60.62 187 GLN A N 1
ATOM 1464 C CA . GLN A 1 187 ? -32.944 2.658 7.342 1.00 60.62 187 GLN A CA 1
ATOM 1465 C C . GLN A 1 187 ? -33.951 3.193 8.371 1.00 60.62 187 GLN A C 1
ATOM 1467 O O . GLN A 1 187 ? -35.120 2.819 8.320 1.00 60.62 187 GLN A O 1
ATOM 1472 N N . SER A 1 188 ? -33.548 4.080 9.289 1.00 58.38 188 SER A N 1
ATOM 1473 C CA . SER A 1 188 ? -34.485 4.703 10.236 1.00 58.38 188 SER A CA 1
ATOM 1474 C C . SER A 1 188 ? -35.399 5.739 9.570 1.00 58.38 188 SER A C 1
ATOM 1476 O O . SER A 1 188 ? -36.534 5.916 10.016 1.00 58.38 188 SER A O 1
ATOM 1478 N N . SER A 1 189 ? -34.958 6.371 8.474 1.00 52.34 189 SER A N 1
ATOM 1479 C CA . SER A 1 189 ? -35.793 7.298 7.697 1.00 52.34 189 SER A CA 1
ATOM 1480 C C . SER A 1 189 ? -36.961 6.609 6.969 1.00 52.34 189 SER A C 1
ATOM 1482 O O . SER A 1 189 ? -38.045 7.188 6.902 1.00 52.34 189 SER A O 1
ATOM 1484 N N . ASP A 1 190 ? -36.800 5.348 6.546 1.00 46.62 190 ASP A N 1
ATOM 1485 C CA . ASP A 1 190 ? -37.846 4.562 5.859 1.00 46.62 190 ASP A CA 1
ATOM 1486 C C . ASP A 1 190 ? -38.875 3.907 6.808 1.00 46.62 190 ASP A C 1
ATOM 1488 O O . ASP A 1 190 ? -39.971 3.544 6.383 1.00 46.62 190 ASP A O 1
ATOM 1492 N N . VAL A 1 191 ? -38.578 3.782 8.108 1.00 48.16 191 VAL A N 1
ATOM 1493 C CA . VAL A 1 191 ? -39.475 3.138 9.101 1.00 48.16 191 VAL A CA 1
ATOM 1494 C C . VAL A 1 191 ? -40.421 4.147 9.784 1.00 48.16 191 VAL A C 1
ATOM 1496 O O . VAL A 1 191 ? -41.290 3.784 10.577 1.00 48.16 191 VAL A O 1
ATOM 1499 N N . SER A 1 192 ? -40.346 5.431 9.425 1.00 44.41 192 SER A N 1
ATOM 1500 C CA . SER A 1 192 ? -41.159 6.500 10.027 1.00 44.41 192 SER A CA 1
ATOM 1501 C C . SER A 1 192 ? -42.640 6.548 9.585 1.00 44.41 192 SER A C 1
ATOM 1503 O O . SER A 1 192 ? -43.364 7.463 9.975 1.00 44.41 192 SER A O 1
ATOM 1505 N N . ALA A 1 193 ? -43.143 5.537 8.863 1.00 40.31 193 ALA A N 1
ATOM 1506 C CA . ALA A 1 193 ? -44.563 5.410 8.503 1.00 40.31 193 ALA A CA 1
ATOM 1507 C C . ALA A 1 193 ? -45.422 4.574 9.481 1.00 40.31 193 ALA A C 1
ATOM 1509 O O . ALA A 1 193 ? -46.607 4.367 9.218 1.00 40.31 193 ALA A O 1
ATOM 1510 N N . GLY A 1 194 ? -44.898 4.120 10.626 1.00 34.31 194 GLY A N 1
ATOM 1511 C CA . GLY A 1 194 ? -45.776 3.538 11.645 1.00 34.31 194 GLY A CA 1
ATOM 1512 C C . GLY A 1 194 ? -45.089 2.868 12.825 1.00 34.31 194 GLY A C 1
ATOM 1513 O O . GLY A 1 194 ? -44.781 1.688 12.751 1.00 34.31 194 GLY A O 1
ATOM 1514 N N . ALA A 1 195 ? -44.941 3.604 13.929 1.00 31.91 195 ALA A N 1
ATOM 1515 C CA . ALA A 1 195 ? -45.212 3.145 15.298 1.00 31.91 195 ALA A CA 1
ATOM 1516 C C . ALA A 1 195 ? -44.753 4.217 16.298 1.00 31.91 195 ALA A C 1
ATOM 1518 O O . ALA A 1 195 ? -43.565 4.466 16.481 1.00 31.91 195 ALA A O 1
ATOM 1519 N N . SER A 1 196 ? -45.713 4.846 16.971 1.00 37.06 196 SER A N 1
ATOM 1520 C CA . SER A 1 196 ? -45.486 5.650 18.169 1.00 37.06 196 SER A CA 1
ATOM 1521 C C . SER A 1 196 ? -45.400 4.742 19.398 1.00 37.06 196 SER A C 1
ATOM 1523 O O . SER A 1 196 ? -46.354 4.011 19.670 1.00 37.06 196 SER A O 1
ATOM 1525 N N . GLY A 1 197 ? -44.332 4.849 20.191 1.00 25.86 197 GLY A N 1
ATOM 1526 C CA . GLY A 1 197 ? -44.347 4.362 21.572 1.00 25.86 197 GLY A CA 1
ATOM 1527 C C . GLY A 1 197 ? -42.975 4.096 22.190 1.00 25.86 197 GLY A C 1
AT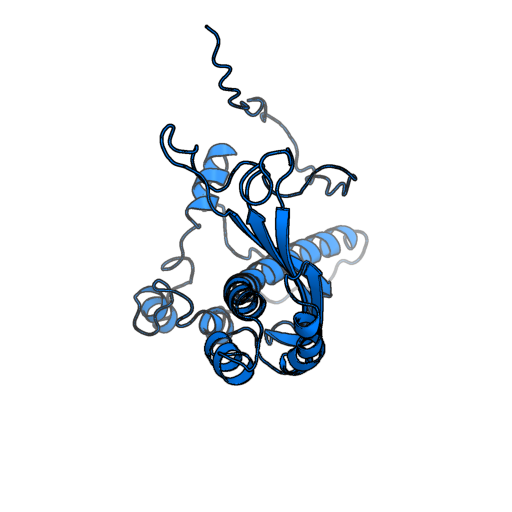OM 1528 O O . GLY A 1 197 ? -42.245 3.239 21.712 1.00 25.86 197 GLY A O 1
ATOM 1529 N N . GLY A 1 198 ? -42.702 4.761 23.318 1.00 24.91 198 GLY A N 1
ATOM 1530 C CA . GLY A 1 198 ? -41.780 4.271 24.350 1.00 24.91 198 GLY A CA 1
ATOM 1531 C C . GLY A 1 198 ? -40.485 5.063 24.519 1.00 24.91 198 GLY A C 1
ATOM 1532 O O . GLY A 1 198 ? -39.517 4.843 23.804 1.00 24.91 198 GLY A O 1
ATOM 1533 N N . ALA A 1 199 ? -40.471 5.953 25.511 1.00 33.00 199 ALA A N 1
ATOM 1534 C CA . ALA A 1 199 ? -39.277 6.607 26.032 1.00 33.00 199 ALA A CA 1
ATOM 1535 C C . ALA A 1 199 ? -38.398 5.641 26.852 1.00 33.00 199 ALA A C 1
ATOM 1537 O O . ALA A 1 199 ? -38.933 4.784 27.547 1.00 33.00 199 ALA A O 1
ATOM 1538 N N . ASP A 1 200 ? -37.079 5.849 26.765 1.00 31.08 200 ASP A N 1
ATOM 1539 C CA . ASP A 1 200 ? -36.032 5.761 27.807 1.00 31.08 200 ASP A CA 1
ATOM 1540 C C . ASP A 1 200 ? -34.752 5.068 27.316 1.00 31.08 200 ASP A C 1
ATOM 1542 O O . ASP A 1 200 ? -34.586 3.855 27.353 1.00 31.08 200 ASP A O 1
ATOM 1546 N N . SER A 1 201 ? -33.779 5.874 26.905 1.00 29.61 201 SER A N 1
ATOM 1547 C CA . SER A 1 201 ? -32.502 5.967 27.616 1.00 29.61 201 SER A CA 1
ATOM 1548 C C . SER A 1 201 ? -31.723 7.118 26.998 1.00 29.61 201 SER A C 1
ATOM 1550 O O . SER A 1 201 ? -31.414 7.148 25.809 1.00 29.61 201 SER A O 1
ATOM 1552 N N . ARG A 1 202 ? -31.436 8.125 27.816 1.00 36.59 202 ARG A N 1
ATOM 1553 C CA . ARG A 1 202 ? -30.490 9.181 27.483 1.00 36.59 202 ARG A CA 1
ATOM 1554 C C . ARG A 1 202 ? -29.127 8.497 27.400 1.00 36.59 202 ARG A C 1
ATOM 1556 O O . ARG A 1 202 ? -28.498 8.280 28.431 1.00 36.59 202 ARG A O 1
ATOM 1563 N N . SER A 1 203 ? -28.734 8.052 26.206 1.00 35.25 203 SER A N 1
ATOM 1564 C CA . SER A 1 203 ? -27.465 7.363 26.009 1.00 35.25 203 SER A CA 1
ATOM 1565 C C . SER A 1 203 ? -26.350 8.353 26.321 1.00 35.25 203 SER A C 1
ATOM 1567 O O . SER A 1 203 ? -26.036 9.224 25.507 1.00 35.25 203 SER A O 1
ATOM 1569 N N . GLU A 1 204 ? -25.765 8.256 27.514 1.00 32.91 204 GLU A N 1
ATOM 1570 C CA . GLU A 1 204 ? -24.415 8.759 27.730 1.00 32.91 204 GLU A CA 1
ATOM 1571 C C . GLU A 1 204 ? -23.582 8.219 26.574 1.00 32.91 204 GLU A C 1
ATOM 1573 O O . GLU A 1 204 ? -23.528 7.005 26.366 1.00 32.91 204 GLU A O 1
ATOM 1578 N N . ALA A 1 205 ? -23.037 9.122 25.756 1.00 40.09 205 ALA A N 1
ATOM 1579 C CA . ALA A 1 205 ? -22.196 8.775 24.627 1.00 40.09 205 ALA A CA 1
ATOM 1580 C C . ALA A 1 205 ? -21.107 7.829 25.140 1.00 40.09 205 ALA A C 1
ATOM 1582 O O . ALA A 1 205 ? -20.172 8.255 25.820 1.00 40.09 205 ALA A O 1
ATOM 1583 N N . ARG A 1 206 ? -21.293 6.524 24.902 1.00 45.06 206 ARG A N 1
ATOM 1584 C CA . ARG A 1 206 ? -20.406 5.472 25.384 1.00 45.06 206 ARG A CA 1
ATOM 1585 C C . ARG A 1 206 ? -19.029 5.829 24.859 1.00 45.06 206 ARG A C 1
ATOM 1587 O O . ARG A 1 206 ? -18.815 5.808 23.647 1.00 45.06 206 ARG A O 1
ATOM 1594 N N . ARG A 1 207 ? -18.137 6.238 25.770 1.00 50.69 207 ARG A N 1
ATOM 1595 C CA . ARG A 1 207 ? -16.766 6.612 25.421 1.00 50.69 207 ARG A CA 1
ATOM 1596 C C . ARG A 1 207 ? -16.210 5.484 24.557 1.00 50.69 207 ARG A C 1
ATOM 1598 O O . ARG A 1 207 ? -16.383 4.322 24.942 1.00 50.69 207 ARG A O 1
ATOM 1605 N N . PRO A 1 208 ? -15.610 5.781 23.396 1.00 53.38 208 PRO A N 1
ATOM 1606 C CA . PRO A 1 208 ? -15.037 4.729 22.583 1.00 53.38 208 PRO A CA 1
ATOM 1607 C C . PRO A 1 208 ? -14.030 3.964 23.442 1.00 53.38 208 PRO A C 1
ATOM 1609 O O . PRO A 1 208 ? -13.079 4.549 23.962 1.00 53.38 208 PRO A O 1
ATOM 1612 N N . GLY A 1 209 ? -14.301 2.676 23.667 1.00 65.19 209 GLY A N 1
ATOM 1613 C CA . GLY A 1 209 ? -13.440 1.828 24.483 1.00 65.19 209 GLY A CA 1
ATOM 1614 C C . GLY A 1 209 ? -12.031 1.800 23.896 1.00 65.19 209 GLY A C 1
ATOM 1615 O O . GLY A 1 209 ? -11.871 1.963 22.685 1.00 65.19 209 GLY A O 1
ATOM 1616 N N . ARG A 1 210 ? -11.014 1.579 24.740 1.00 71.38 210 ARG A N 1
ATOM 1617 C CA . ARG A 1 210 ? -9.597 1.463 24.336 1.00 71.38 210 ARG A CA 1
ATOM 1618 C C . ARG A 1 210 ? -9.413 0.606 23.080 1.00 71.38 210 ARG A C 1
ATOM 1620 O O . ARG A 1 210 ? -8.639 0.956 22.200 1.00 71.38 210 ARG A O 1
ATOM 1627 N N . GLU A 1 211 ? -10.195 -0.463 22.973 1.00 67.88 211 GLU A N 1
ATOM 1628 C CA . GLU A 1 211 ? -10.279 -1.372 21.825 1.00 67.88 211 GLU A CA 1
ATOM 1629 C C . GLU A 1 211 ? -10.425 -0.659 20.470 1.00 67.88 211 GLU A C 1
ATOM 1631 O O . GLU A 1 211 ? -9.810 -1.074 19.493 1.00 67.88 211 GLU A O 1
ATOM 1636 N N . MET A 1 212 ? -11.182 0.442 20.404 1.00 68.62 212 MET A N 1
ATOM 1637 C CA . MET A 1 212 ? -11.487 1.136 19.151 1.00 68.62 212 MET A CA 1
ATOM 1638 C C . MET A 1 212 ? -10.275 1.847 18.545 1.00 68.62 212 MET A C 1
ATOM 1640 O O . MET A 1 212 ? -10.153 1.921 17.325 1.00 68.62 212 MET A O 1
ATOM 1644 N N . TRP A 1 213 ? -9.393 2.404 19.374 1.00 76.12 213 TRP A N 1
ATOM 1645 C CA . TRP A 1 213 ? -8.223 3.144 18.898 1.00 76.12 213 TRP A CA 1
ATOM 1646 C C . TRP A 1 213 ? -6.919 2.364 19.077 1.00 76.12 213 TRP A C 1
ATOM 1648 O O . TRP A 1 213 ? -5.967 2.624 18.344 1.00 76.12 213 TRP A O 1
ATOM 1658 N N . ALA A 1 214 ? -6.886 1.359 19.961 1.00 80.81 214 ALA A N 1
ATOM 1659 C CA . ALA A 1 214 ? -5.711 0.523 20.209 1.00 80.81 214 ALA A CA 1
ATOM 1660 C C . ALA A 1 214 ? -5.204 -0.206 18.954 1.00 80.81 214 ALA A C 1
ATOM 1662 O O . ALA A 1 214 ? -4.008 -0.466 18.843 1.00 80.81 214 ALA A O 1
ATOM 1663 N N . MET A 1 215 ? -6.074 -0.480 17.977 1.00 77.62 215 MET A N 1
ATOM 1664 C CA . MET A 1 215 ? -5.669 -1.058 16.687 1.00 77.62 215 MET A CA 1
ATOM 1665 C C . MET A 1 215 ? -4.711 -0.172 15.883 1.00 77.62 215 MET A C 1
ATOM 1667 O O . MET A 1 215 ? -4.002 -0.671 15.014 1.00 77.62 215 MET A O 1
ATOM 1671 N N . ASN A 1 216 ? -4.673 1.131 16.171 1.00 79.75 216 ASN A N 1
ATOM 1672 C CA . ASN A 1 216 ? -3.786 2.067 15.493 1.00 79.75 216 ASN A CA 1
ATOM 1673 C C . ASN A 1 216 ? -2.434 2.204 16.178 1.00 79.75 216 ASN A C 1
ATOM 1675 O O . ASN A 1 216 ? -1.536 2.805 15.602 1.00 79.75 216 ASN A O 1
ATOM 1679 N N . LEU A 1 217 ? -2.256 1.643 17.374 1.00 84.75 217 LEU A N 1
ATOM 1680 C CA . LEU A 1 217 ? -1.002 1.767 18.101 1.00 84.75 217 LEU A CA 1
ATOM 1681 C C . LEU A 1 217 ? 0.180 1.276 17.258 1.00 84.75 217 LEU A C 1
ATOM 1683 O O . LEU A 1 217 ? 0.199 0.134 16.790 1.00 84.75 217 LEU A O 1
ATOM 1687 N N . ASN A 1 218 ? 1.172 2.151 17.121 1.00 84.00 218 ASN A N 1
ATOM 1688 C CA . ASN A 1 218 ? 2.392 1.985 16.339 1.00 84.00 218 ASN A CA 1
ATOM 1689 C C . ASN A 1 218 ? 2.164 1.716 14.840 1.00 84.00 218 ASN A C 1
ATOM 1691 O O . ASN A 1 218 ? 3.023 1.124 14.187 1.00 84.00 218 ASN A O 1
ATOM 1695 N N . THR A 1 219 ? 1.038 2.160 14.268 1.00 80.38 219 THR A N 1
ATOM 1696 C CA . THR A 1 219 ? 0.828 2.137 12.808 1.00 80.38 219 THR A CA 1
ATOM 1697 C C . THR A 1 219 ? 1.449 3.347 12.106 1.00 80.38 219 THR A C 1
ATOM 1699 O O . THR A 1 219 ? 1.806 3.257 10.933 1.00 80.38 219 THR A O 1
ATOM 1702 N N . CYS A 1 220 ? 1.626 4.471 12.811 1.00 85.81 220 CYS A N 1
ATOM 1703 C CA . CYS A 1 220 ? 2.412 5.623 12.364 1.00 85.81 220 CYS A CA 1
ATOM 1704 C C . CYS A 1 220 ? 2.930 6.438 13.562 1.00 85.81 220 CYS A C 1
ATOM 1706 O O . CYS A 1 220 ? 2.566 6.165 14.704 1.00 85.81 220 CYS A O 1
ATOM 1708 N N . HIS A 1 221 ? 3.748 7.466 13.302 1.00 87.44 221 HIS A N 1
ATOM 1709 C CA . HIS A 1 221 ? 4.333 8.307 14.355 1.00 87.44 221 HIS A CA 1
ATOM 1710 C C . HIS A 1 221 ? 3.285 9.039 15.216 1.00 87.44 221 HIS A C 1
ATOM 1712 O O . HIS A 1 221 ? 3.526 9.272 16.393 1.00 87.44 221 HIS A O 1
ATOM 1718 N N . VAL A 1 222 ? 2.111 9.366 14.656 1.00 87.00 222 VAL A N 1
ATOM 1719 C CA . VAL A 1 222 ? 0.996 9.981 15.406 1.00 87.00 222 VAL A CA 1
ATOM 1720 C C . VAL A 1 222 ? 0.412 9.002 16.427 1.00 87.00 222 VAL A C 1
ATOM 1722 O O . VAL A 1 222 ? -0.002 9.407 17.507 1.00 87.00 222 VAL A O 1
ATOM 1725 N N . TRP A 1 223 ? 0.414 7.708 16.103 1.00 86.88 223 TRP A N 1
ATOM 1726 C CA . TRP A 1 223 ? -0.094 6.637 16.958 1.00 86.88 223 TRP A CA 1
ATOM 1727 C C . TRP A 1 223 ? 1.012 5.893 17.711 1.00 86.88 223 TRP A C 1
ATOM 1729 O O . TRP A 1 223 ? 0.815 4.741 18.102 1.00 86.88 223 TRP A O 1
ATOM 1739 N N . ALA A 1 224 ? 2.177 6.518 17.901 1.00 89.12 224 ALA A N 1
ATOM 1740 C CA . ALA A 1 224 ? 3.213 5.964 18.762 1.00 89.12 224 ALA A CA 1
ATOM 1741 C C . ALA A 1 224 ? 2.628 5.676 20.152 1.00 89.12 224 ALA A C 1
ATOM 1743 O O . ALA A 1 224 ? 1.877 6.487 20.694 1.00 89.12 224 ALA A O 1
ATOM 1744 N N . GLU A 1 225 ? 2.938 4.510 20.710 1.00 90.19 225 GLU A N 1
ATOM 1745 C CA . GLU A 1 225 ? 2.397 4.056 21.997 1.00 90.19 225 GLU A CA 1
ATOM 1746 C C . GLU A 1 225 ? 2.780 4.980 23.160 1.00 90.19 225 GLU A C 1
ATOM 1748 O O . GLU A 1 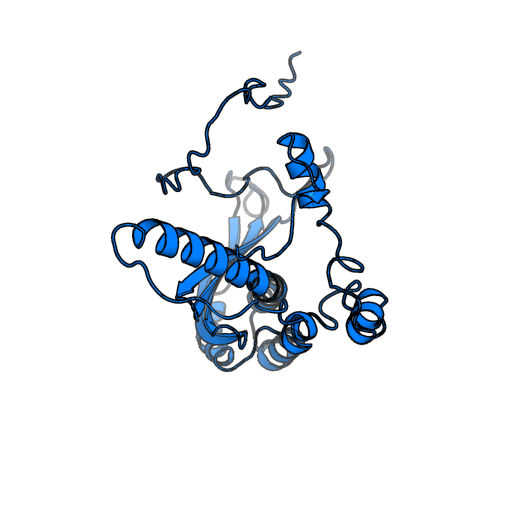225 ? 1.994 5.184 24.077 1.00 90.19 225 GLU A O 1
ATOM 1753 N N . ASP A 1 226 ? 3.939 5.623 23.068 1.00 90.19 226 ASP A N 1
ATOM 1754 C CA . ASP A 1 226 ? 4.412 6.684 23.954 1.00 90.19 226 ASP A CA 1
ATOM 1755 C C . ASP A 1 226 ? 4.157 8.099 23.390 1.00 90.19 226 ASP A C 1
ATOM 1757 O O . ASP A 1 226 ? 4.740 9.081 23.852 1.00 90.19 226 ASP A O 1
ATOM 1761 N N . GLY A 1 227 ? 3.293 8.230 22.383 1.00 88.56 227 GLY A N 1
ATOM 1762 C CA . GLY A 1 227 ? 2.957 9.484 21.714 1.00 88.56 227 GLY A CA 1
ATOM 1763 C C . GLY A 1 227 ? 1.927 10.328 22.468 1.00 88.56 227 GLY A C 1
ATOM 1764 O O . GLY A 1 227 ? 1.198 9.856 23.341 1.00 88.56 227 GLY A O 1
ATOM 1765 N N . GLU A 1 228 ? 1.831 11.609 22.104 1.00 88.69 228 GLU A N 1
ATOM 1766 C CA . GLU A 1 228 ? 0.900 12.561 22.732 1.00 88.69 228 GLU A CA 1
ATOM 1767 C C . GLU A 1 228 ? -0.568 12.154 22.571 1.00 88.69 228 GLU A C 1
ATOM 1769 O O . GLU A 1 228 ? -1.326 12.209 23.537 1.00 88.69 228 GLU A O 1
ATOM 1774 N N . VAL A 1 229 ? -0.950 11.679 21.380 1.00 86.25 229 VAL A N 1
ATOM 1775 C CA . VAL A 1 229 ? -2.320 11.229 21.089 1.00 86.25 229 VAL A CA 1
ATOM 1776 C C . VAL A 1 229 ? -2.726 10.077 22.003 1.00 86.25 229 VAL A C 1
ATOM 1778 O O . VAL A 1 229 ? -3.823 10.088 22.558 1.00 86.25 229 VAL A O 1
ATOM 1781 N N . VAL A 1 230 ? -1.841 9.095 22.187 1.00 87.50 230 VAL A N 1
ATOM 1782 C CA . VAL A 1 230 ? -2.115 7.925 23.029 1.00 87.50 230 VAL A CA 1
ATOM 1783 C C . VAL A 1 230 ? -2.198 8.332 24.496 1.00 87.50 230 VAL A C 1
ATOM 1785 O O . VAL A 1 230 ? -3.175 7.980 25.150 1.00 87.50 230 VAL A O 1
ATOM 1788 N N . ARG A 1 231 ? -1.262 9.156 24.989 1.00 88.38 231 ARG A N 1
ATOM 1789 C CA . ARG A 1 231 ? -1.309 9.679 26.365 1.00 88.38 231 ARG A CA 1
ATOM 1790 C C . ARG A 1 231 ? -2.609 10.424 26.669 1.00 88.38 231 ARG A C 1
ATOM 1792 O O . ARG A 1 231 ? -3.200 10.196 27.719 1.00 88.38 231 ARG A O 1
ATOM 1799 N N . ALA A 1 232 ? -3.067 11.282 25.757 1.00 84.31 232 ALA A N 1
ATOM 1800 C CA . ALA A 1 232 ? -4.325 12.013 25.910 1.00 84.31 232 ALA A CA 1
ATOM 1801 C C . ALA A 1 232 ? -5.531 11.057 25.991 1.00 84.31 232 ALA A C 1
ATOM 1803 O O . ALA A 1 232 ? -6.368 11.167 26.889 1.00 84.31 232 ALA A O 1
ATOM 1804 N N . LEU A 1 233 ? -5.597 10.066 25.095 1.00 84.50 233 LEU A N 1
ATOM 1805 C CA . LEU A 1 233 ? -6.669 9.065 25.092 1.00 84.50 233 LEU A CA 1
ATOM 1806 C C . LEU A 1 233 ? -6.653 8.185 26.353 1.00 84.50 233 LEU A C 1
ATOM 1808 O O . LEU A 1 233 ? -7.715 7.881 26.897 1.00 84.50 233 LEU A O 1
ATOM 1812 N N . GLU A 1 234 ? -5.473 7.796 26.846 1.00 85.88 234 GLU A N 1
ATOM 1813 C CA . GLU A 1 234 ? -5.314 7.040 28.097 1.00 85.88 234 GLU A CA 1
ATOM 1814 C C . GLU A 1 234 ? -5.679 7.867 29.336 1.00 85.88 234 GLU A C 1
ATOM 1816 O O . GLU A 1 234 ? -6.273 7.332 30.272 1.00 85.88 234 GLU A O 1
ATOM 1821 N N . ALA A 1 235 ? -5.424 9.179 29.314 1.00 85.25 235 ALA A N 1
ATOM 1822 C CA . ALA A 1 235 ? -5.894 10.125 30.327 1.00 85.25 235 ALA A CA 1
ATOM 1823 C C . ALA A 1 235 ? -7.419 10.366 30.276 1.00 85.25 235 ALA A C 1
ATOM 1825 O O . ALA A 1 235 ? -7.974 11.063 31.127 1.00 85.25 235 ALA A O 1
ATOM 1826 N N . GLY A 1 236 ? -8.117 9.770 29.304 1.00 79.75 236 GLY A N 1
ATOM 1827 C CA . GLY A 1 236 ? -9.562 9.879 29.144 1.00 79.75 236 GLY A CA 1
ATOM 1828 C C . GLY A 1 236 ? -10.014 11.165 28.458 1.00 79.75 236 GLY A C 1
ATOM 1829 O O . GLY A 1 236 ? -11.201 11.497 28.540 1.00 79.75 236 GLY A O 1
ATOM 1830 N N . GLU A 1 237 ? -9.106 11.878 27.785 1.00 77.44 237 GLU A N 1
ATOM 1831 C CA . GLU A 1 237 ? -9.475 13.012 26.946 1.00 77.44 237 GLU A CA 1
ATOM 1832 C C . GLU A 1 237 ? -10.351 12.543 25.774 1.00 77.44 237 GLU A C 1
ATOM 1834 O O . GLU A 1 237 ? -10.144 11.460 25.210 1.00 77.44 237 GLU A O 1
ATOM 1839 N N . PRO A 1 238 ? -11.368 13.330 25.384 1.00 67.06 238 PRO A N 1
ATOM 1840 C CA . PRO A 1 238 ? -12.205 12.973 24.254 1.00 67.06 238 PRO A CA 1
ATOM 1841 C C . PRO A 1 238 ? -11.366 12.986 22.976 1.00 67.06 238 PRO A C 1
ATOM 1843 O O . PRO A 1 238 ? -10.586 13.905 22.759 1.00 67.06 238 PRO A O 1
ATOM 1846 N N . MET A 1 239 ? -11.578 12.005 22.092 1.00 65.06 239 MET A N 1
ATOM 1847 C CA . MET A 1 239 ? -10.826 11.844 20.836 1.00 65.06 239 MET A CA 1
ATOM 1848 C C . MET A 1 239 ? -10.793 13.116 19.969 1.00 65.06 239 MET A C 1
ATOM 1850 O O . MET A 1 239 ? -9.846 13.313 19.219 1.00 65.06 239 MET A O 1
ATOM 1854 N N . SER A 1 240 ? -11.775 14.009 20.112 1.00 59.66 240 SER A N 1
ATOM 1855 C CA . SER A 1 240 ? -11.827 15.316 19.447 1.00 59.66 240 SER A CA 1
ATOM 1856 C C . SER A 1 240 ? -10.703 16.288 19.833 1.00 59.66 240 SER A C 1
ATOM 1858 O O . SER A 1 240 ? -10.494 17.261 19.114 1.00 59.66 240 SER A O 1
ATOM 1860 N N . VAL A 1 241 ? -10.011 16.066 20.955 1.00 53.84 241 VAL A N 1
ATOM 1861 C CA . VAL A 1 241 ? -8.910 16.915 21.441 1.00 53.84 241 VAL A CA 1
ATOM 1862 C C . VAL A 1 241 ? -7.577 16.527 20.785 1.00 53.84 241 VAL A C 1
ATOM 1864 O O . VAL A 1 241 ? -7.014 17.372 20.090 1.00 53.84 241 VAL A O 1
ATOM 1867 N N . PRO A 1 242 ? -7.096 15.269 20.876 1.00 53.06 242 PRO A N 1
ATOM 1868 C CA . PRO A 1 242 ? -5.875 14.858 20.184 1.00 53.06 242 PRO A CA 1
ATOM 1869 C C . PRO A 1 242 ? -6.083 14.649 18.674 1.00 53.06 242 PRO A C 1
ATOM 1871 O O . PRO A 1 242 ? -5.132 14.749 17.904 1.00 53.06 242 PRO A O 1
ATOM 1874 N N . MET A 1 243 ? -7.318 14.388 18.227 1.00 62.12 243 MET A N 1
ATOM 1875 C CA . MET A 1 243 ? -7.684 14.185 16.820 1.00 62.12 243 MET A CA 1
ATOM 1876 C C . MET A 1 243 ? -8.829 15.129 16.432 1.00 62.12 243 MET A C 1
ATOM 1878 O O . MET A 1 243 ? -9.969 14.714 16.207 1.00 62.12 243 MET A O 1
ATOM 1882 N N . SER A 1 244 ? -8.514 16.428 16.362 1.00 69.12 244 SER A N 1
ATOM 1883 C CA . SER A 1 244 ? -9.401 17.446 15.775 1.00 69.12 244 SER A CA 1
ATOM 1884 C C . SER A 1 244 ? -9.808 17.092 14.334 1.00 69.12 244 SER A C 1
ATOM 1886 O O . SER A 1 244 ? -9.249 16.172 13.732 1.00 69.12 244 SER A O 1
ATOM 1888 N N . VAL A 1 245 ? -10.767 17.834 13.759 1.00 75.12 245 VAL A N 1
ATOM 1889 C CA . VAL A 1 245 ? -11.207 17.650 12.363 1.00 75.12 245 VAL A CA 1
ATOM 1890 C C . VAL A 1 245 ? -9.987 17.464 11.448 1.00 75.12 245 VAL A C 1
ATOM 1892 O O . VAL A 1 245 ? -9.143 18.370 11.394 1.00 75.12 245 VAL A O 1
ATOM 1895 N N . PRO A 1 246 ? -9.864 16.318 10.744 1.00 80.81 246 PRO A N 1
ATOM 1896 C CA . PRO A 1 246 ? -8.684 16.033 9.944 1.00 80.81 246 PRO A CA 1
ATOM 1897 C C . PRO A 1 246 ? -8.403 17.146 8.938 1.00 80.81 246 PRO A C 1
ATOM 1899 O O . PRO A 1 246 ? -9.325 17.711 8.349 1.00 80.81 246 PRO A O 1
ATOM 1902 N N . VAL A 1 247 ? -7.122 17.441 8.707 1.00 84.44 247 VAL A N 1
ATOM 1903 C CA . VAL A 1 247 ? -6.675 18.559 7.855 1.00 84.44 247 VAL A CA 1
ATOM 1904 C C . VAL A 1 247 ? -7.359 18.546 6.484 1.00 84.44 247 VAL A C 1
ATOM 1906 O O . VAL A 1 247 ? -7.872 19.575 6.047 1.00 84.44 247 VAL A O 1
ATOM 1909 N N . PHE A 1 248 ? -7.412 17.377 5.835 1.00 83.69 248 PHE A N 1
ATOM 1910 C CA . PHE A 1 248 ? -8.039 17.214 4.520 1.00 83.69 248 PHE A CA 1
ATOM 1911 C C . PHE A 1 248 ? -9.533 17.560 4.542 1.00 83.69 248 PHE A C 1
ATOM 1913 O O . PHE A 1 248 ? -10.053 18.148 3.596 1.00 83.69 248 PHE A O 1
ATOM 1920 N N . LEU A 1 249 ? -10.218 17.232 5.639 1.00 84.75 249 LEU A N 1
ATOM 1921 C CA . LEU A 1 249 ? -11.641 17.479 5.782 1.00 84.75 249 LEU A CA 1
ATOM 1922 C C . LEU A 1 249 ? -11.913 18.951 6.083 1.00 84.75 249 LEU A C 1
ATOM 1924 O O . LEU A 1 249 ? -12.851 19.499 5.523 1.00 84.75 249 LEU A O 1
ATOM 1928 N N . ARG A 1 250 ? -11.067 19.623 6.878 1.00 84.69 250 ARG A N 1
ATOM 1929 C CA . ARG A 1 250 ? -11.189 21.073 7.118 1.00 84.69 250 ARG A CA 1
ATOM 1930 C C . ARG A 1 250 ? -11.154 21.867 5.819 1.00 84.69 250 ARG A C 1
ATOM 1932 O O . ARG A 1 250 ? -12.043 22.677 5.592 1.00 84.69 250 ARG A O 1
ATOM 1939 N N . LYS A 1 251 ? -10.171 21.584 4.956 1.00 85.38 251 LYS A N 1
ATOM 1940 C CA . LYS A 1 251 ? -10.071 22.220 3.635 1.00 85.38 251 LYS A CA 1
ATOM 1941 C C . LYS A 1 251 ? -11.341 21.982 2.817 1.00 85.38 251 LYS A C 1
ATOM 1943 O O . LYS A 1 251 ? -11.881 22.911 2.232 1.00 85.38 251 LYS A O 1
ATOM 1948 N N . ARG A 1 252 ? -11.845 20.744 2.810 1.00 89.12 252 ARG A N 1
ATOM 1949 C CA . ARG A 1 252 ? -13.043 20.411 2.038 1.00 89.12 252 ARG A CA 1
ATOM 1950 C C . ARG A 1 252 ? -14.314 21.062 2.588 1.00 89.12 252 ARG A C 1
ATOM 1952 O O . ARG A 1 252 ? -15.169 21.453 1.804 1.00 89.12 252 ARG A O 1
ATOM 1959 N N . LEU A 1 253 ? -14.450 21.160 3.908 1.00 88.06 253 LEU A N 1
ATOM 1960 C CA . LEU A 1 253 ? -15.575 21.844 4.545 1.00 88.06 253 LEU A CA 1
ATOM 1961 C C . LEU A 1 253 ? -15.566 23.337 4.197 1.00 88.06 253 LEU A C 1
ATOM 1963 O O . LEU A 1 253 ? -16.604 23.852 3.797 1.00 88.06 253 LEU A O 1
ATOM 1967 N N . ASP A 1 254 ? -14.399 23.982 4.229 1.00 86.88 254 ASP A N 1
ATOM 1968 C CA . ASP A 1 254 ? -14.226 25.382 3.822 1.00 86.88 254 ASP A CA 1
ATOM 1969 C C . ASP A 1 254 ? -14.617 25.615 2.350 1.00 86.88 254 ASP A C 1
ATOM 1971 O O . ASP A 1 254 ? -15.444 26.474 2.052 1.00 86.88 254 ASP A O 1
ATOM 1975 N N . GLU A 1 255 ? -14.134 24.770 1.431 1.00 89.81 255 GLU A N 1
ATOM 1976 C CA . GLU A 1 255 ? -14.514 24.814 0.007 1.00 89.81 255 GLU A CA 1
ATOM 1977 C C . GLU A 1 255 ? -16.027 24.666 -0.230 1.00 89.81 255 GLU A C 1
ATOM 1979 O O . GLU A 1 255 ? -16.557 25.186 -1.212 1.00 89.81 255 GLU A O 1
ATOM 1984 N N . LEU A 1 256 ? -16.724 23.938 0.648 1.00 91.44 256 LEU A N 1
ATOM 1985 C CA . LEU A 1 256 ? -18.173 23.730 0.592 1.00 91.44 256 LEU A CA 1
ATOM 1986 C C . LEU A 1 256 ? -18.965 24.787 1.382 1.00 91.44 256 LEU A C 1
ATOM 1988 O O . LEU A 1 256 ? -20.194 24.732 1.391 1.00 91.44 256 LEU A O 1
ATOM 1992 N N . GLY A 1 257 ? -18.295 25.729 2.052 1.00 89.31 257 GLY A N 1
ATOM 1993 C CA . GLY A 1 257 ? -18.931 26.715 2.929 1.00 89.31 257 GLY A CA 1
ATOM 1994 C C . GLY A 1 257 ? -19.579 26.105 4.179 1.00 89.31 257 GLY A C 1
ATOM 1995 O O . GLY A 1 257 ? -20.550 26.656 4.696 1.00 89.31 257 GLY A O 1
ATOM 1996 N N . LEU A 1 258 ? -19.083 24.954 4.644 1.00 86.06 258 LEU A N 1
ATOM 1997 C CA . LEU A 1 258 ? -19.576 24.233 5.818 1.00 86.06 258 LEU A CA 1
ATOM 1998 C C . LEU A 1 258 ? -18.701 24.515 7.045 1.00 86.06 258 LEU A C 1
ATOM 2000 O O . LEU A 1 258 ? -17.474 24.522 6.962 1.00 86.06 258 LEU A O 1
ATOM 2004 N N . ASP A 1 259 ? -19.332 24.687 8.209 1.00 81.44 259 ASP A N 1
ATOM 2005 C CA . ASP A 1 259 ? -18.619 24.923 9.467 1.00 81.44 259 ASP A CA 1
ATOM 2006 C C . ASP A 1 259 ? -17.933 23.644 9.977 1.00 81.44 259 ASP A C 1
ATOM 2008 O O . ASP A 1 259 ? -18.578 22.632 10.268 1.00 81.44 259 ASP A O 1
ATOM 2012 N N . ALA A 1 260 ? -16.610 23.708 10.136 1.00 75.75 260 ALA A N 1
ATOM 2013 C CA . ALA A 1 260 ? -15.814 22.623 10.695 1.00 75.75 260 ALA A CA 1
ATOM 2014 C C . ALA A 1 260 ? -16.168 22.308 12.155 1.00 75.75 260 ALA A C 1
ATOM 2016 O O . ALA A 1 260 ? -16.059 21.151 12.554 1.00 75.75 260 ALA A O 1
ATOM 2017 N N . ALA A 1 261 ? -16.632 23.285 12.940 1.00 71.94 261 ALA A N 1
ATOM 2018 C CA . ALA A 1 261 ? -17.051 23.056 14.323 1.00 71.94 261 ALA A CA 1
ATOM 2019 C C . ALA A 1 261 ? -18.369 22.266 14.418 1.00 71.94 261 ALA A C 1
ATOM 2021 O O . ALA A 1 261 ? -18.610 21.576 15.409 1.00 71.94 261 ALA A O 1
ATOM 2022 N N . ALA A 1 262 ? -19.203 22.318 13.375 1.00 68.25 262 ALA A N 1
ATOM 2023 C CA . ALA A 1 262 ? -20.430 21.532 13.283 1.00 68.25 262 ALA A CA 1
ATOM 2024 C C . ALA A 1 262 ? -20.171 20.066 12.889 1.00 68.25 262 ALA A C 1
ATOM 2026 O O . ALA A 1 262 ? -21.051 19.214 13.069 1.00 68.25 262 ALA A O 1
ATOM 2027 N N . TRP A 1 263 ? -18.974 19.757 12.371 1.00 71.69 263 TRP A N 1
ATOM 2028 C CA . TRP A 1 263 ? -18.584 18.391 12.059 1.00 71.69 263 TRP A CA 1
ATOM 2029 C C . TRP A 1 263 ? -18.200 17.642 13.333 1.00 71.69 263 TRP A C 1
ATOM 2031 O O . TRP A 1 263 ? -17.184 17.907 13.973 1.00 71.69 263 TRP A O 1
ATOM 2041 N N . THR A 1 264 ? -19.006 16.648 13.677 1.00 62.19 264 THR A N 1
ATOM 2042 C CA . THR A 1 264 ? -18.699 15.698 14.744 1.00 62.19 264 THR A CA 1
ATOM 2043 C C . THR A 1 264 ? -18.417 14.336 14.124 1.00 62.19 264 THR A C 1
ATOM 2045 O O . THR A 1 264 ? -19.287 13.809 13.416 1.00 62.19 264 THR A O 1
ATOM 2048 N N . PRO A 1 265 ? -17.259 13.720 14.411 1.00 57.44 265 PRO A N 1
ATOM 2049 C CA . PRO A 1 265 ? -17.074 12.319 14.094 1.00 57.44 265 PRO A CA 1
ATOM 2050 C C . PRO A 1 265 ? -18.188 11.520 14.798 1.00 57.44 265 PRO A C 1
ATOM 2052 O O . PRO A 1 265 ? -18.391 11.681 16.000 1.00 57.44 265 PRO A O 1
ATOM 2055 N N . TRP A 1 266 ? -18.908 10.667 14.060 1.00 54.53 266 TRP A N 1
ATOM 2056 C CA . TRP A 1 266 ? -19.857 9.689 14.628 1.00 54.53 266 TRP A CA 1
ATOM 2057 C C . TRP A 1 266 ? -21.135 10.251 15.276 1.00 54.53 266 TRP A C 1
ATOM 2059 O O . TRP A 1 266 ? -21.637 9.651 16.228 1.00 54.53 266 TRP A O 1
ATOM 2069 N N . LYS A 1 267 ? -21.709 11.353 14.771 1.00 40.53 267 LYS A N 1
ATOM 2070 C CA . LYS A 1 267 ? -23.078 11.740 15.162 1.00 40.53 267 LYS A CA 1
ATOM 2071 C C . LYS A 1 267 ? -24.048 10.598 14.819 1.00 40.53 267 LYS A C 1
ATOM 2073 O O . LYS A 1 267 ? -24.324 10.341 13.649 1.00 40.53 267 LYS A O 1
ATOM 2078 N N . ARG A 1 268 ? -24.493 9.875 15.846 1.00 36.19 268 ARG A N 1
ATOM 2079 C CA . ARG A 1 268 ? -25.793 9.208 15.856 1.00 36.19 268 ARG A CA 1
ATOM 2080 C C . ARG A 1 268 ? -26.739 10.253 16.425 1.00 36.19 268 ARG A C 1
ATOM 2082 O O . ARG A 1 268 ? -26.582 10.605 17.594 1.00 36.19 268 ARG A O 1
ATOM 2089 N N . ASP A 1 269 ? -27.593 10.803 15.573 1.00 32.91 269 ASP A N 1
ATOM 2090 C CA . ASP A 1 269 ? -28.810 11.452 16.058 1.00 32.91 269 ASP A CA 1
ATOM 2091 C C . ASP A 1 269 ? -29.729 10.388 16.682 1.00 32.91 269 ASP A C 1
ATOM 2093 O O . ASP A 1 269 ? -29.698 9.225 16.200 1.00 32.91 269 ASP A O 1
#